Protein AF-A0A7W0SFH5-F1 (afdb_monomer)

pLDDT: mean 94.67, std 6.5, range [60.22, 98.88]

Radius of gyration: 18.79 Å; Cα contacts (8 Å, |Δi|>4): 372; chains: 1; bounding box: 44×41×51 Å

Nearest PDB structures (foldseek):
  2nrk-assembly1_A-2  TM=8.843E-01  e=6.267E-13  Enterococcus faecalis V583
  6n39-assembly1_A  TM=6.346E-01  e=6.463E-10  Mycobacterium avium subsp. paratuberculosis K-10
  4e7x-assembly4_D  TM=4.908E-01  e=8.125E-03  Schizosaccharomyces pombe 972h-
  5g4a-assembly2_B  TM=6.647E-01  e=1.630E-01  Salmonella enterica
  5lpa-assembly1_A  TM=7.002E-01  e=3.301E-01  Salmonella enterica subsp. enterica serovar Typhimurium

Solvent-accessible surface area (backbone atoms only — not comparable to full-atom values): 13740 Å² total; per-residue (Å²): 113,59,72,68,61,40,53,53,33,46,74,73,75,42,58,72,91,68,63,87,50,47,66,61,53,42,52,52,41,30,75,73,51,43,80,66,48,37,53,59,55,49,46,34,40,43,24,66,62,69,75,45,60,72,91,75,51,53,72,65,58,53,49,52,58,43,50,61,47,38,55,69,77,44,70,72,52,47,74,52,80,82,74,77,70,46,49,51,72,58,59,72,40,73,52,60,89,58,42,63,56,57,42,50,53,51,50,52,55,50,47,65,63,34,48,85,50,47,72,45,74,43,76,24,58,50,51,58,27,88,79,38,57,22,52,84,35,44,33,37,40,36,22,20,79,54,49,86,55,48,92,73,42,48,69,52,47,33,71,75,61,29,40,74,36,35,41,38,90,61,37,38,36,25,31,44,52,92,95,47,77,68,50,44,38,42,35,38,22,30,61,90,32,67,70,49,50,52,46,52,49,53,38,53,46,40,64,74,30,67,66,60,34,48,54,54,42,53,52,50,53,52,34,35,68,76,31,29,55,30,47,59,47,41,56,40,68,45,42,57,60,54,49,61,74,69,47,86,133

Secondary structure (DSSP, 8-state):
--HHHHHHHHHTT--TT--S-HHHHHHHHHHHHGGGS-HHHHHHHHHHHHT--GGGS-HHHHHHHHHHHHHHHSTT-EE-S--GGGGS----BPPPTTHHHHHHHHHHHHHHHHGGGEEEEEEESGGGSTT--B-S-EEEEEEES-TT-GGGTHHHHHTTT--EEEEETTEEEE-PPTTS---EEEEEEETTSHHHHHHHHHHHHHHH-HHHHHHHHHHHHHHHHHTTT-HHHHHHTTHHHHHHHH---

Structure (mmCIF, N/CA/C/O backbone):
data_AF-A0A7W0SFH5-F1
#
_entry.id   AF-A0A7W0SFH5-F1
#
loop_
_atom_site.group_PDB
_atom_site.id
_atom_site.type_symbol
_atom_site.label_atom_id
_atom_site.label_alt_id
_atom_site.label_comp_id
_atom_site.label_asym_id
_atom_site.label_entity_id
_atom_site.label_seq_id
_atom_site.pdbx_PDB_ins_code
_atom_site.Cartn_x
_atom_site.Cartn_y
_atom_site.Cartn_z
_atom_site.occupancy
_atom_site.B_iso_or_equiv
_atom_site.auth_seq_id
_atom_site.auth_comp_id
_atom_site.auth_asym_id
_atom_site.auth_atom_id
_atom_site.pdbx_PDB_model_num
ATOM 1 N N . MET A 1 1 ? 15.078 -8.402 -16.412 1.00 93.12 1 MET A N 1
ATOM 2 C CA . MET A 1 1 ? 13.728 -8.344 -16.996 1.00 93.12 1 MET A CA 1
ATOM 3 C C . MET A 1 1 ? 13.164 -9.751 -17.057 1.00 93.12 1 MET A C 1
ATOM 5 O O . MET A 1 1 ? 13.763 -10.598 -17.715 1.00 93.12 1 MET A O 1
ATOM 9 N N . ASP A 1 2 ? 12.099 -10.008 -16.310 1.00 93.88 2 ASP A N 1
ATOM 10 C CA . ASP A 1 2 ? 11.393 -11.285 -16.274 1.00 93.88 2 ASP A CA 1
ATOM 11 C C . ASP A 1 2 ? 10.516 -11.499 -17.522 1.00 93.88 2 ASP A C 1
ATOM 13 O O . ASP A 1 2 ? 10.392 -10.624 -18.382 1.00 93.88 2 ASP A O 1
ATOM 17 N N . ALA A 1 3 ? 9.965 -12.707 -17.657 1.00 96.44 3 ALA A N 1
ATOM 18 C CA . ALA A 1 3 ? 9.156 -13.080 -18.814 1.00 96.44 3 ALA A CA 1
ATOM 19 C C . ALA A 1 3 ? 7.832 -12.299 -18.887 1.00 96.44 3 ALA A C 1
ATOM 21 O O . ALA A 1 3 ? 7.442 -11.882 -19.973 1.00 96.44 3 ALA A O 1
ATOM 22 N N . ASP A 1 4 ? 7.189 -12.048 -17.744 1.00 95.50 4 ASP A N 1
ATOM 23 C CA . ASP A 1 4 ? 5.908 -11.337 -17.680 1.00 95.50 4 ASP A CA 1
ATOM 24 C C . ASP A 1 4 ? 6.039 -9.894 -18.190 1.00 95.50 4 ASP A C 1
ATOM 26 O O . ASP A 1 4 ? 5.276 -9.452 -19.050 1.00 95.50 4 ASP A O 1
ATOM 30 N N . LEU A 1 5 ? 7.058 -9.168 -17.730 1.00 97.25 5 LEU A N 1
ATOM 31 C CA . LEU A 1 5 ? 7.327 -7.811 -18.188 1.00 97.25 5 LEU A CA 1
ATOM 32 C C . LEU A 1 5 ? 7.677 -7.779 -19.680 1.00 97.25 5 LEU A C 1
ATOM 34 O O . LEU A 1 5 ? 7.232 -6.878 -20.392 1.00 97.25 5 LEU A O 1
ATOM 38 N N . ARG A 1 6 ? 8.435 -8.762 -20.184 1.00 98.19 6 ARG A N 1
ATOM 39 C CA . ARG A 1 6 ? 8.737 -8.860 -21.623 1.00 98.19 6 ARG A CA 1
ATOM 40 C C . ARG A 1 6 ? 7.466 -9.045 -22.454 1.00 98.19 6 ARG A C 1
ATOM 42 O O . ARG A 1 6 ? 7.300 -8.341 -23.449 1.00 98.19 6 ARG A O 1
ATOM 49 N N . ASP A 1 7 ? 6.553 -9.911 -22.028 1.00 98.00 7 ASP A N 1
ATOM 50 C CA . ASP A 1 7 ? 5.278 -10.136 -22.719 1.00 98.00 7 ASP A CA 1
ATOM 51 C C . ASP A 1 7 ? 4.379 -8.887 -22.676 1.00 98.00 7 ASP A C 1
ATOM 53 O O . ASP A 1 7 ? 3.775 -8.496 -23.686 1.00 98.00 7 ASP A O 1
ATOM 57 N N . ARG A 1 8 ? 4.343 -8.189 -21.533 1.00 97.75 8 ARG A N 1
ATOM 58 C CA . ARG A 1 8 ? 3.631 -6.910 -21.398 1.00 97.75 8 ARG A CA 1
ATOM 59 C C . ARG A 1 8 ? 4.221 -5.812 -22.283 1.00 97.75 8 ARG A C 1
ATOM 61 O O . ARG A 1 8 ? 3.458 -5.044 -22.866 1.00 97.75 8 ARG A O 1
ATOM 68 N N . LEU A 1 9 ? 5.544 -5.755 -22.449 1.00 98.38 9 LEU A N 1
ATOM 69 C CA . LEU A 1 9 ? 6.204 -4.818 -23.368 1.00 98.38 9 LEU A CA 1
ATOM 70 C C . LEU A 1 9 ? 5.828 -5.084 -24.830 1.00 98.38 9 LEU A C 1
ATOM 72 O O . LEU A 1 9 ? 5.460 -4.150 -25.543 1.00 98.38 9 LEU A O 1
ATOM 76 N N . VAL A 1 10 ? 5.832 -6.350 -25.256 1.00 98.19 10 VAL A N 1
ATOM 77 C CA . VAL A 1 10 ? 5.383 -6.735 -26.606 1.00 98.19 10 VAL A CA 1
ATOM 78 C C . VAL A 1 10 ? 3.924 -6.340 -26.827 1.00 98.19 10 VAL A C 1
ATOM 80 O O . VAL A 1 10 ? 3.581 -5.802 -27.880 1.00 98.19 10 VAL A O 1
ATOM 83 N N . THR A 1 11 ? 3.069 -6.542 -25.821 1.00 98.06 11 THR A N 1
ATOM 84 C CA . THR A 1 11 ? 1.642 -6.186 -25.881 1.00 98.06 11 THR A CA 1
ATOM 85 C C . THR A 1 11 ? 1.423 -4.692 -26.131 1.00 98.06 11 THR A C 1
ATOM 87 O O . THR A 1 11 ? 0.506 -4.324 -26.863 1.00 98.06 11 THR A O 1
ATOM 90 N N . VAL A 1 12 ? 2.283 -3.824 -25.588 1.00 97.88 12 VAL A N 1
ATOM 91 C CA . VAL A 1 12 ? 2.226 -2.369 -25.828 1.00 97.88 12 VAL A CA 1
ATOM 92 C C . VAL A 1 12 ? 3.023 -1.924 -27.060 1.00 97.88 12 VAL A C 1
ATOM 94 O O . VAL A 1 12 ? 3.212 -0.729 -27.278 1.00 97.88 12 VAL A O 1
ATOM 97 N N . GLY A 1 13 ? 3.473 -2.867 -27.893 1.00 97.62 13 GLY A N 1
ATOM 98 C CA . GLY A 1 13 ? 4.162 -2.592 -29.155 1.00 97.62 13 GLY A CA 1
ATOM 99 C C . GLY A 1 13 ? 5.639 -2.224 -29.009 1.00 97.62 13 GLY A C 1
ATOM 100 O O . GLY A 1 13 ? 6.200 -1.611 -29.917 1.00 97.62 13 GLY A O 1
ATOM 101 N N . LEU A 1 14 ? 6.271 -2.573 -27.886 1.00 97.69 14 LEU A N 1
ATOM 102 C CA . LEU A 1 14 ? 7.694 -2.345 -27.645 1.00 97.69 14 LEU A CA 1
ATOM 103 C C . LEU A 1 14 ? 8.499 -3.630 -27.855 1.00 97.69 14 LEU A C 1
ATOM 105 O O . LEU A 1 14 ? 8.059 -4.720 -27.499 1.00 97.69 14 LEU A O 1
ATOM 109 N N . ASP A 1 15 ? 9.702 -3.490 -28.413 1.00 97.06 15 ASP A N 1
ATOM 110 C CA . ASP A 1 15 ? 10.690 -4.569 -28.485 1.00 97.06 15 ASP A CA 1
ATOM 111 C C . ASP A 1 15 ? 11.455 -4.631 -27.147 1.00 9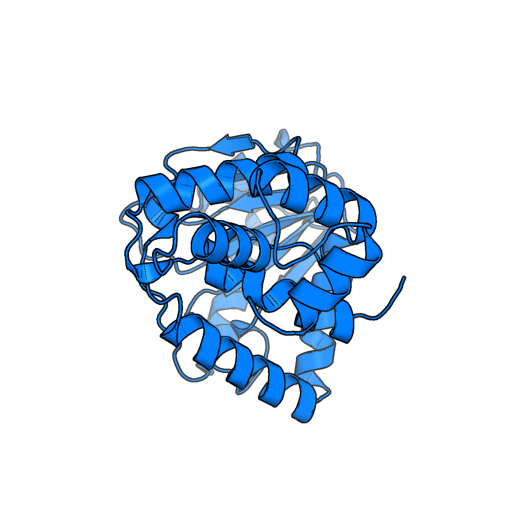7.06 15 ASP A C 1
ATOM 113 O O . ASP A 1 15 ? 12.202 -3.690 -26.844 1.00 97.06 15 ASP A O 1
ATOM 117 N N . PRO A 1 16 ? 11.300 -5.702 -26.341 1.00 96.25 16 PRO A N 1
ATOM 118 C CA . PRO A 1 16 ? 11.936 -5.797 -25.029 1.00 96.25 16 PRO A CA 1
ATOM 119 C C . PRO A 1 16 ? 13.467 -5.783 -25.071 1.00 96.25 16 PRO A C 1
ATOM 121 O O . PRO A 1 16 ? 14.087 -5.523 -24.044 1.00 96.25 16 PRO A O 1
ATOM 124 N N . ASP A 1 17 ? 14.078 -6.060 -26.227 1.00 95.19 17 ASP A N 1
ATOM 125 C CA . ASP A 1 17 ? 15.535 -6.061 -26.402 1.00 95.19 17 ASP A CA 1
ATOM 126 C C . ASP A 1 17 ? 16.070 -4.717 -26.927 1.00 95.19 17 ASP A C 1
ATOM 128 O O . ASP A 1 17 ? 17.278 -4.555 -27.124 1.00 95.19 17 ASP A O 1
ATOM 132 N N . ARG A 1 18 ? 15.186 -3.740 -27.182 1.00 93.75 18 ARG A N 1
ATOM 133 C CA . ARG A 1 18 ? 15.531 -2.427 -27.759 1.00 93.75 18 ARG A CA 1
ATOM 134 C C . ARG A 1 18 ? 14.847 -1.262 -27.040 1.00 93.75 18 ARG A C 1
ATOM 136 O O . ARG A 1 18 ? 14.384 -0.314 -27.675 1.00 93.75 18 ARG A O 1
ATOM 143 N N . ILE A 1 19 ? 14.817 -1.300 -25.709 1.00 96.00 19 ILE A N 1
ATOM 144 C CA . ILE A 1 19 ? 14.282 -0.204 -24.889 1.00 96.00 19 ILE A CA 1
ATOM 145 C C . ILE A 1 19 ? 15.325 0.914 -24.736 1.00 96.00 19 ILE A C 1
ATOM 147 O O . ILE A 1 19 ? 16.269 0.814 -23.950 1.00 96.00 19 ILE A O 1
ATOM 151 N N . SER A 1 20 ? 15.147 2.007 -25.483 1.00 92.06 20 SER A N 1
ATOM 152 C CA . SER A 1 20 ? 16.030 3.182 -25.419 1.00 92.06 20 SER A CA 1
ATOM 153 C C . SER A 1 20 ? 15.626 4.220 -24.367 1.00 92.06 20 SER A C 1
ATOM 155 O O . SER A 1 20 ? 16.482 4.975 -23.924 1.00 92.06 20 SER A O 1
ATOM 157 N N . ASP A 1 21 ? 14.345 4.276 -23.986 1.00 97.31 21 ASP A N 1
ATOM 158 C CA . ASP A 1 21 ? 13.805 5.187 -22.963 1.00 97.31 21 ASP A CA 1
ATOM 159 C C . ASP A 1 21 ? 12.956 4.383 -21.954 1.00 97.31 21 ASP A C 1
ATOM 161 O O . ASP A 1 21 ? 11.780 4.095 -22.216 1.00 97.31 21 ASP A O 1
ATOM 165 N N . PRO A 1 22 ? 13.545 3.989 -20.808 1.00 97.38 22 PRO A N 1
ATOM 166 C CA . PRO A 1 22 ? 12.856 3.245 -19.751 1.00 97.38 22 PRO A CA 1
ATOM 167 C C . PRO A 1 22 ? 11.616 3.952 -19.200 1.00 97.38 22 PRO A C 1
ATOM 169 O O . PRO A 1 22 ? 10.607 3.304 -18.917 1.00 97.38 22 PRO A O 1
ATOM 172 N N . ALA A 1 23 ? 11.659 5.279 -19.072 1.00 97.44 23 ALA A N 1
ATOM 173 C CA . ALA A 1 23 ? 10.557 6.051 -18.514 1.00 97.44 23 ALA A CA 1
ATOM 174 C C . ALA A 1 23 ? 9.378 6.122 -19.497 1.00 97.44 23 ALA A C 1
ATOM 176 O O . ALA A 1 23 ? 8.219 6.007 -19.092 1.00 97.44 23 ALA A O 1
ATOM 177 N N . ALA A 1 24 ? 9.646 6.267 -20.800 1.00 97.88 24 ALA A N 1
ATOM 178 C CA . ALA A 1 24 ? 8.608 6.186 -21.829 1.00 97.88 24 ALA A CA 1
ATOM 179 C C . ALA A 1 24 ? 7.979 4.792 -21.903 1.00 97.88 24 ALA A C 1
ATOM 181 O O . ALA A 1 24 ? 6.751 4.689 -21.949 1.00 97.88 24 ALA A O 1
ATOM 182 N N . ALA A 1 25 ? 8.795 3.736 -21.846 1.00 98.19 25 ALA A N 1
ATOM 183 C CA . ALA A 1 25 ? 8.299 2.364 -21.806 1.00 98.19 25 ALA A CA 1
ATOM 184 C C . ALA A 1 25 ? 7.382 2.136 -20.594 1.00 98.19 25 ALA A C 1
ATOM 186 O O . ALA A 1 25 ? 6.274 1.617 -20.742 1.00 98.19 25 ALA A O 1
ATOM 187 N N . TYR A 1 26 ? 7.786 2.613 -19.412 1.00 98.38 26 TYR A N 1
ATOM 188 C CA . TYR A 1 26 ? 6.958 2.536 -18.212 1.00 98.38 26 TYR A CA 1
ATOM 189 C C . TYR A 1 26 ? 5.628 3.294 -18.357 1.00 98.38 26 TYR A C 1
ATOM 191 O O . TYR A 1 26 ? 4.581 2.756 -18.006 1.00 98.38 26 TYR A O 1
ATOM 199 N N . ARG A 1 27 ? 5.621 4.505 -18.936 1.00 98.25 27 ARG A N 1
ATOM 200 C CA . ARG A 1 27 ? 4.373 5.251 -19.201 1.00 98.25 27 ARG A CA 1
ATOM 201 C C . ARG A 1 27 ? 3.412 4.476 -20.108 1.00 98.25 27 ARG A C 1
ATOM 203 O O . ARG A 1 27 ? 2.209 4.479 -19.853 1.00 98.25 27 ARG A O 1
ATOM 210 N N . MET A 1 28 ? 3.923 3.795 -21.135 1.00 98.19 28 MET A N 1
ATOM 211 C CA . MET A 1 28 ? 3.103 2.957 -22.024 1.00 98.19 28 MET A CA 1
ATOM 212 C C . MET A 1 28 ? 2.526 1.738 -21.298 1.00 98.19 28 MET A C 1
ATOM 214 O O . MET A 1 28 ? 1.344 1.426 -21.466 1.00 98.19 28 MET A O 1
ATOM 218 N N . LEU A 1 29 ? 3.330 1.087 -20.449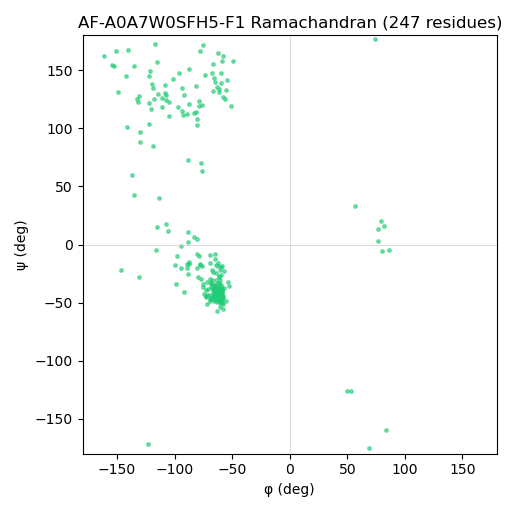 1.00 98.19 29 LEU A N 1
ATOM 219 C CA . LEU A 1 29 ? 2.864 0.002 -19.584 1.00 98.19 29 LEU A CA 1
ATOM 220 C C . LEU A 1 29 ? 1.772 0.492 -18.633 1.00 98.19 29 LEU A C 1
ATOM 222 O O . LEU A 1 29 ? 0.708 -0.116 -18.566 1.00 98.19 29 LEU A O 1
ATOM 226 N N . PHE A 1 30 ? 1.989 1.613 -17.946 1.00 97.81 30 PHE A N 1
ATOM 227 C CA . PHE A 1 30 ? 1.008 2.171 -17.021 1.00 97.81 30 PHE A CA 1
ATOM 228 C C . PHE A 1 30 ? -0.292 2.566 -17.727 1.00 97.81 30 PHE A C 1
ATOM 230 O O . PHE A 1 30 ? -1.372 2.238 -17.247 1.00 97.81 30 PHE A O 1
ATOM 237 N N . SER A 1 31 ? -0.213 3.174 -18.913 1.00 97.50 31 SER A N 1
ATOM 238 C CA . SER A 1 31 ? -1.403 3.502 -19.706 1.00 97.50 31 SER A CA 1
ATOM 239 C C . SER A 1 31 ? -2.215 2.269 -20.120 1.00 97.50 31 SER A C 1
ATOM 241 O O . SER A 1 31 ? -3.413 2.402 -20.356 1.00 97.50 31 SER A O 1
ATOM 243 N N . SER A 1 32 ? -1.581 1.100 -20.247 1.00 97.62 32 SER A N 1
ATOM 244 C CA . SER A 1 32 ? -2.226 -0.122 -20.750 1.00 97.62 32 SER A CA 1
ATOM 245 C C . SER A 1 32 ? -2.677 -1.061 -19.631 1.00 97.62 32 SER A C 1
ATOM 247 O O . SER A 1 32 ? -3.704 -1.723 -19.752 1.00 97.62 32 SER A O 1
ATOM 249 N N . PHE A 1 33 ? -1.922 -1.116 -18.533 1.00 95.94 33 PHE A N 1
ATOM 250 C CA . PHE A 1 33 ? -2.117 -2.068 -17.436 1.00 95.94 33 PHE A CA 1
ATOM 251 C C . PHE A 1 33 ? -2.488 -1.401 -16.103 1.00 95.94 33 PHE A C 1
ATOM 253 O O . PHE A 1 33 ? -2.765 -2.094 -15.121 1.00 95.94 33 PHE A O 1
ATOM 260 N N . GLY A 1 34 ? -2.498 -0.066 -16.044 1.00 95.12 34 GLY A N 1
ATOM 261 C CA . GLY A 1 34 ? -2.854 0.709 -14.860 1.00 95.12 34 GLY A CA 1
ATOM 262 C C . GLY A 1 34 ? -2.043 0.293 -13.637 1.00 95.12 34 GLY A C 1
ATOM 263 O O . GLY A 1 34 ? -0.817 0.207 -13.676 1.00 95.12 34 GLY A O 1
ATOM 264 N N . GLN A 1 35 ? -2.748 -0.033 -12.553 1.00 93.25 35 GLN A N 1
ATOM 265 C CA . GLN A 1 35 ? -2.146 -0.390 -11.267 1.00 93.25 35 GLN A CA 1
ATOM 266 C C . GLN A 1 35 ? -1.259 -1.650 -11.316 1.00 93.25 35 GLN A C 1
ATOM 268 O O . GLN A 1 35 ? -0.456 -1.847 -10.405 1.00 93.25 35 GLN A O 1
ATOM 273 N N . ARG A 1 36 ? -1.348 -2.477 -12.368 1.00 94.56 36 ARG A N 1
ATOM 274 C CA . ARG A 1 36 ? -0.453 -3.630 -12.563 1.00 94.56 36 ARG A CA 1
ATOM 275 C C . ARG A 1 36 ? 0.931 -3.252 -13.088 1.00 94.56 36 ARG A C 1
ATOM 277 O O . ARG A 1 36 ? 1.836 -4.068 -12.975 1.00 94.56 36 ARG A O 1
ATOM 284 N N . ALA A 1 37 ? 1.111 -2.050 -13.635 1.00 96.62 37 ALA A N 1
ATOM 285 C CA . ALA A 1 37 ? 2.444 -1.510 -13.870 1.00 96.62 37 ALA A CA 1
ATOM 286 C C . ALA A 1 37 ? 2.964 -0.910 -12.556 1.00 96.62 37 ALA A C 1
ATOM 288 O O . ALA A 1 37 ? 2.387 0.047 -12.029 1.00 96.62 37 ALA A O 1
ATOM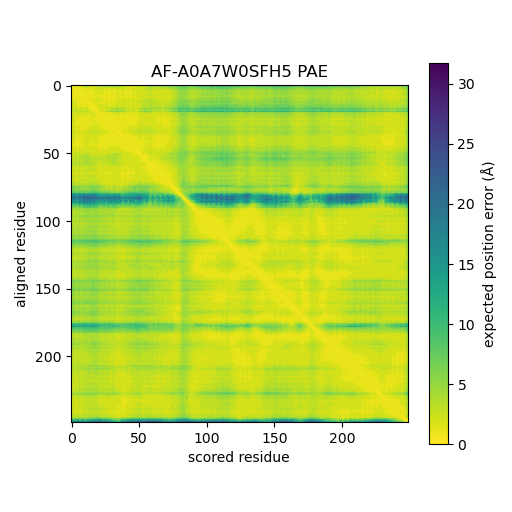 289 N N . THR A 1 38 ? 4.011 -1.513 -11.998 1.00 96.56 38 THR A N 1
ATOM 290 C CA . THR A 1 38 ? 4.508 -1.199 -10.647 1.00 96.56 38 THR A CA 1
ATOM 291 C C . THR A 1 38 ? 5.930 -0.651 -10.671 1.00 96.56 38 THR A C 1
ATOM 293 O O . THR A 1 38 ? 6.624 -0.699 -11.690 1.00 96.56 38 THR A O 1
ATOM 296 N N . LEU A 1 39 ? 6.414 -0.191 -9.514 1.00 97.12 39 LEU A N 1
ATOM 297 C CA . LEU A 1 39 ? 7.819 0.195 -9.348 1.00 97.12 39 LEU A CA 1
ATOM 298 C C . LEU A 1 39 ? 8.808 -0.911 -9.753 1.00 97.12 39 LEU A C 1
ATOM 300 O O . LEU A 1 39 ? 9.881 -0.609 -10.268 1.00 97.12 39 LEU A O 1
ATOM 304 N N . LEU A 1 40 ? 8.447 -2.185 -9.575 1.00 96.94 40 LEU A N 1
ATOM 305 C CA . LEU A 1 40 ? 9.311 -3.304 -9.956 1.00 96.94 40 LEU A CA 1
ATOM 306 C C . LEU A 1 40 ? 9.522 -3.352 -11.472 1.00 96.94 40 LEU A C 1
ATOM 308 O O . LEU A 1 40 ? 10.628 -3.641 -11.922 1.00 96.94 40 LEU A O 1
ATOM 312 N N . ASP A 1 41 ? 8.510 -2.996 -12.263 1.00 97.56 41 ASP A N 1
ATOM 313 C CA . ASP A 1 41 ? 8.656 -2.906 -13.717 1.00 97.56 41 ASP A CA 1
ATOM 314 C C . ASP A 1 41 ? 9.603 -1.773 -14.096 1.00 97.56 41 ASP A C 1
ATOM 316 O O . ASP A 1 41 ? 10.505 -1.945 -14.918 1.00 97.56 41 ASP A O 1
ATOM 320 N N . ARG A 1 42 ? 9.441 -0.618 -13.439 1.00 97.81 42 ARG A N 1
ATOM 321 C CA . ARG A 1 42 ? 10.318 0.537 -13.640 1.00 97.81 42 ARG A CA 1
ATOM 322 C C . ARG A 1 42 ? 11.771 0.209 -13.301 1.00 97.81 42 ARG A C 1
ATOM 324 O O . ARG A 1 42 ? 12.660 0.632 -14.042 1.00 97.81 42 ARG A O 1
ATOM 331 N N . TYR A 1 43 ? 12.006 -0.550 -12.231 1.00 97.56 43 TYR A N 1
ATOM 332 C CA . TYR A 1 43 ? 13.330 -1.032 -11.838 1.00 97.56 43 TYR A CA 1
ATOM 333 C C . TYR A 1 43 ? 13.927 -1.967 -12.886 1.00 97.56 43 TYR A C 1
ATOM 335 O O . TYR A 1 43 ? 15.044 -1.737 -13.333 1.00 97.56 43 TYR A O 1
ATOM 343 N N . GLN A 1 44 ? 13.177 -2.965 -13.351 1.00 97.31 44 GLN A N 1
ATOM 344 C CA . GLN A 1 44 ? 13.674 -3.907 -14.355 1.00 97.31 44 GLN A CA 1
ATOM 345 C C . GLN A 1 44 ? 13.991 -3.244 -15.704 1.00 97.31 44 GLN A C 1
ATOM 347 O O . GLN A 1 44 ? 14.934 -3.657 -16.385 1.00 97.31 44 GLN A O 1
ATOM 352 N N . LEU A 1 45 ? 13.222 -2.22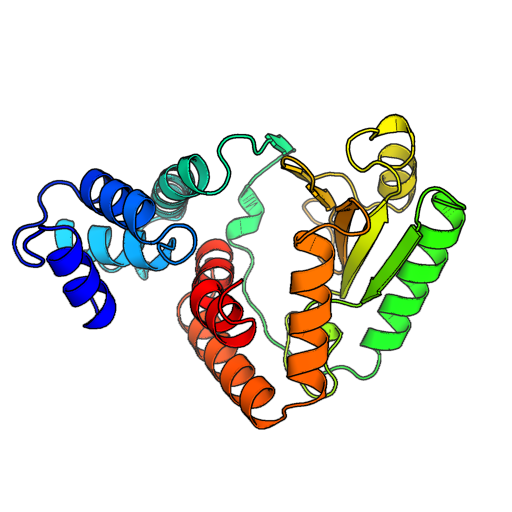0 -16.095 1.00 97.88 45 LEU A N 1
ATOM 353 C CA . LEU A 1 45 ? 13.518 -1.393 -17.267 1.00 97.88 45 LEU A CA 1
ATOM 354 C C . LEU A 1 45 ? 14.818 -0.599 -17.079 1.00 97.88 45 LEU A C 1
ATOM 356 O O . LEU A 1 45 ? 15.634 -0.538 -17.998 1.00 97.88 45 LEU A O 1
ATOM 360 N N . GLU A 1 46 ? 15.035 -0.036 -15.886 1.00 97.25 46 GLU A N 1
ATOM 361 C CA . GLU A 1 46 ? 16.259 0.700 -15.552 1.00 97.25 46 GLU A CA 1
ATOM 362 C C . GLU A 1 46 ? 17.493 -0.209 -15.558 1.00 97.25 46 GLU A C 1
ATOM 364 O O . GLU A 1 46 ? 18.500 0.114 -16.189 1.00 97.25 46 GLU A O 1
ATOM 369 N N . GLU A 1 47 ? 17.402 -1.375 -14.912 1.00 95.94 47 GLU A N 1
ATOM 370 C CA . GLU A 1 47 ? 18.475 -2.371 -14.872 1.00 95.94 47 GLU A CA 1
ATOM 371 C C . GLU A 1 47 ? 18.863 -2.823 -16.280 1.00 95.94 47 GLU A C 1
ATOM 373 O O . GLU A 1 47 ? 20.047 -2.900 -16.609 1.00 95.94 47 GLU A O 1
ATOM 378 N N . HIS A 1 48 ? 17.869 -3.095 -17.131 1.00 95.56 48 HIS A N 1
ATOM 379 C CA . HIS A 1 48 ? 18.105 -3.499 -18.513 1.00 95.56 48 HIS A CA 1
ATOM 380 C C . HIS A 1 48 ? 18.766 -2.385 -19.334 1.00 95.56 48 HIS A C 1
ATOM 382 O O . HIS A 1 48 ? 19.654 -2.656 -20.138 1.00 95.56 48 HIS A O 1
ATOM 388 N N . HIS A 1 49 ? 18.381 -1.130 -19.124 1.00 96.12 49 HIS A N 1
ATOM 389 C CA . HIS A 1 49 ? 18.953 -0.011 -19.864 1.00 96.12 49 HIS A CA 1
ATOM 390 C C . HIS A 1 49 ? 20.385 0.319 -19.425 1.00 96.12 49 HIS A C 1
ATOM 392 O O . HIS A 1 49 ? 21.268 0.499 -20.263 1.00 96.12 49 HIS A O 1
ATOM 398 N N . ARG A 1 50 ? 20.637 0.367 -18.112 1.00 95.06 50 ARG A N 1
ATOM 399 C CA . ARG A 1 50 ? 21.939 0.760 -17.550 1.00 95.06 50 ARG A CA 1
ATOM 400 C C . ARG A 1 50 ? 22.922 -0.394 -17.403 1.00 95.06 50 ARG A C 1
ATOM 402 O O . ARG A 1 50 ? 24.109 -0.135 -17.231 1.00 95.06 50 ARG A O 1
ATOM 409 N N . GLN A 1 51 ? 22.448 -1.640 -17.446 1.00 95.31 51 GLN A N 1
ATOM 410 C CA . GLN A 1 51 ? 23.226 -2.836 -17.096 1.00 95.31 51 GLN A CA 1
ATOM 411 C C . GLN A 1 51 ? 23.790 -2.766 -15.663 1.00 95.31 51 GLN A C 1
ATOM 413 O O . GLN A 1 51 ? 24.877 -3.268 -15.374 1.00 95.31 51 GLN A O 1
ATOM 418 N N . ILE A 1 52 ? 23.045 -2.121 -14.759 1.00 94.56 52 ILE A N 1
ATOM 419 C CA . ILE A 1 52 ? 23.378 -1.968 -13.340 1.00 94.56 52 ILE A CA 1
ATOM 420 C C . ILE A 1 52 ? 22.228 -2.573 -12.531 1.00 94.56 52 ILE A C 1
ATOM 422 O O . ILE A 1 52 ? 21.101 -2.110 -12.692 1.00 94.56 52 ILE A O 1
ATOM 426 N N . PRO A 1 53 ? 22.484 -3.575 -11.673 1.00 93.19 53 PRO A N 1
ATOM 427 C CA . PRO A 1 53 ? 21.464 -4.122 -10.782 1.00 93.19 53 PRO A CA 1
ATOM 428 C C . PRO A 1 53 ? 20.897 -3.064 -9.827 1.00 93.19 53 PRO A C 1
ATOM 430 O O . PRO A 1 53 ? 21.620 -2.172 -9.376 1.00 93.19 53 PRO A O 1
ATOM 433 N N . ILE A 1 54 ? 19.620 -3.182 -9.470 1.00 91.75 54 ILE A N 1
ATOM 434 C CA . ILE A 1 54 ? 18.905 -2.172 -8.685 1.00 91.75 54 ILE A CA 1
ATOM 435 C C . ILE A 1 54 ? 19.484 -2.003 -7.277 1.00 91.75 54 ILE A C 1
ATOM 437 O O . ILE A 1 54 ? 19.498 -0.898 -6.739 1.00 91.75 54 ILE A O 1
ATOM 441 N N . ASP A 1 55 ? 20.036 -3.074 -6.701 1.00 89.50 55 ASP A N 1
ATOM 442 C CA . ASP A 1 55 ? 20.707 -3.063 -5.396 1.00 89.50 55 ASP A CA 1
ATOM 443 C C . ASP A 1 55 ? 22.048 -2.301 -5.414 1.00 89.50 55 ASP A C 1
ATOM 445 O O . ASP A 1 55 ? 22.648 -2.076 -4.361 1.00 89.50 55 ASP A O 1
ATOM 449 N N . LYS A 1 56 ? 22.536 -1.913 -6.601 1.00 92.88 56 LYS A N 1
ATOM 450 C CA . LYS A 1 56 ? 23.719 -1.061 -6.787 1.00 92.88 56 LYS A CA 1
ATOM 451 C C . LYS A 1 56 ? 23.381 0.405 -7.020 1.00 92.88 56 LYS A C 1
ATOM 453 O O . LYS A 1 56 ? 24.302 1.220 -6.984 1.00 92.88 56 LYS A O 1
ATOM 458 N N . LEU A 1 57 ? 22.111 0.749 -7.236 1.00 91.88 57 LEU A N 1
ATOM 459 C CA . LEU A 1 57 ? 21.696 2.146 -7.291 1.00 91.88 57 LEU A CA 1
ATOM 460 C C . LEU A 1 57 ? 21.678 2.762 -5.890 1.00 91.88 57 LEU A C 1
ATOM 462 O O . LEU A 1 57 ? 21.351 2.120 -4.886 1.00 91.88 57 LEU A O 1
ATOM 466 N N . THR A 1 58 ? 22.016 4.045 -5.833 1.00 91.31 58 THR A N 1
ATOM 467 C CA . THR A 1 58 ? 21.888 4.856 -4.622 1.00 91.31 58 THR A CA 1
ATOM 468 C C . THR A 1 58 ? 20.425 4.966 -4.179 1.00 91.31 58 THR A C 1
ATOM 470 O O . THR A 1 58 ? 19.484 4.640 -4.910 1.00 91.31 58 THR A O 1
ATOM 473 N N . ARG A 1 59 ? 20.206 5.410 -2.938 1.00 87.69 59 ARG A N 1
ATOM 474 C CA . ARG A 1 59 ? 18.845 5.634 -2.424 1.00 87.69 59 ARG A CA 1
ATOM 475 C C . ARG A 1 59 ? 18.164 6.768 -3.176 1.00 87.69 59 ARG A C 1
ATOM 477 O O . ARG A 1 59 ? 16.978 6.682 -3.462 1.00 87.69 59 ARG A O 1
ATOM 484 N N . GLU A 1 60 ? 18.931 7.795 -3.509 1.00 89.25 60 GLU A N 1
ATOM 485 C CA . GLU A 1 60 ? 18.502 8.967 -4.259 1.00 89.25 60 GLU A CA 1
ATOM 486 C C . GLU A 1 60 ? 18.030 8.572 -5.663 1.00 89.25 60 GLU A C 1
ATOM 488 O O . GLU A 1 60 ? 16.907 8.904 -6.029 1.00 89.25 60 GLU A O 1
ATOM 493 N N . GLU A 1 61 ? 18.803 7.760 -6.390 1.00 93.44 61 GLU A N 1
ATOM 494 C CA . GLU A 1 61 ? 18.382 7.231 -7.696 1.00 93.44 61 GLU A CA 1
ATOM 495 C C . GLU A 1 61 ? 17.097 6.395 -7.583 1.00 93.44 61 GLU A C 1
ATOM 497 O O . GLU A 1 61 ? 16.169 6.570 -8.368 1.00 93.44 61 GLU A O 1
ATOM 502 N N . ARG A 1 62 ? 16.983 5.514 -6.577 1.00 93.56 62 ARG A N 1
ATOM 503 C CA . ARG A 1 62 ? 15.751 4.732 -6.363 1.00 93.56 62 ARG A CA 1
ATOM 504 C C . ARG A 1 62 ? 14.542 5.615 -6.025 1.00 93.56 62 ARG A C 1
ATOM 506 O O . ARG A 1 62 ? 13.438 5.332 -6.490 1.00 93.56 62 ARG A O 1
ATOM 513 N N . ILE A 1 63 ? 14.736 6.703 -5.270 1.00 90.69 63 ILE A N 1
ATOM 514 C CA . ILE A 1 63 ? 13.689 7.709 -5.027 1.00 90.69 63 ILE A CA 1
ATOM 515 C C . ILE A 1 63 ? 13.254 8.352 -6.343 1.00 90.69 63 ILE A C 1
ATOM 517 O O . ILE A 1 63 ? 12.054 8.483 -6.560 1.00 90.69 63 ILE A O 1
ATOM 521 N N . GLU A 1 64 ? 14.186 8.750 -7.208 1.00 93.19 64 GLU A N 1
ATOM 522 C CA . GLU A 1 64 ? 13.866 9.377 -8.497 1.00 93.19 64 GLU A CA 1
ATOM 523 C C . GLU A 1 64 ? 13.007 8.456 -9.372 1.00 93.19 64 GLU A C 1
ATOM 525 O O . GLU A 1 64 ? 11.950 8.870 -9.850 1.00 93.19 64 GLU A O 1
ATOM 530 N N . LEU A 1 65 ? 13.381 7.176 -9.476 1.00 95.81 65 LEU A N 1
ATOM 531 C CA . LEU A 1 65 ? 12.587 6.164 -10.182 1.00 95.81 65 LEU A CA 1
ATOM 532 C C . LEU A 1 65 ? 11.180 6.018 -9.590 1.00 95.81 65 LEU A C 1
ATOM 534 O O . LEU A 1 65 ? 10.193 5.912 -10.320 1.00 95.81 65 LEU A O 1
ATOM 538 N N . TRP A 1 66 ? 11.067 6.026 -8.261 1.00 93.62 66 TRP A N 1
ATOM 539 C CA . TRP A 1 66 ? 9.766 5.979 -7.609 1.00 93.62 66 TRP A CA 1
ATOM 540 C C . TRP A 1 66 ? 8.944 7.249 -7.824 1.00 93.62 66 TRP A C 1
ATOM 542 O O . TRP A 1 66 ? 7.733 7.143 -7.988 1.00 93.62 66 TRP A O 1
ATOM 552 N N . LEU A 1 67 ? 9.551 8.436 -7.861 1.00 92.25 67 LEU A N 1
ATOM 553 C CA . LEU A 1 67 ? 8.829 9.684 -8.124 1.00 92.25 67 LEU A CA 1
ATOM 554 C C . LEU A 1 67 ? 8.180 9.676 -9.513 1.00 92.25 67 LEU A C 1
ATOM 556 O O . LEU A 1 67 ? 7.045 10.132 -9.647 1.00 92.25 67 LEU A O 1
ATOM 560 N N . GLU A 1 68 ? 8.843 9.101 -10.520 1.00 93.94 68 GLU A N 1
ATOM 561 C CA . GLU A 1 68 ? 8.254 8.897 -11.852 1.00 93.94 68 GLU A CA 1
ATOM 562 C C . GLU A 1 68 ? 7.021 7.984 -11.800 1.00 93.94 68 GLU A C 1
ATOM 564 O O . GLU A 1 68 ? 5.992 8.271 -12.413 1.00 93.94 68 GLU A O 1
ATOM 569 N N . VAL A 1 69 ? 7.115 6.889 -11.043 1.00 95.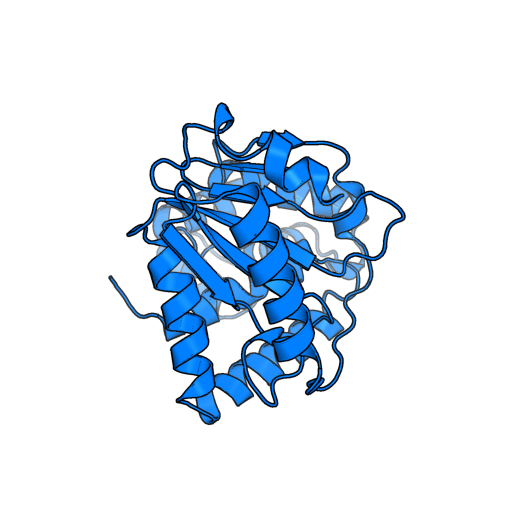38 69 VAL A N 1
ATOM 570 C CA . VAL A 1 69 ? 6.020 5.932 -10.840 1.00 95.38 69 VAL A CA 1
ATOM 571 C C . VAL A 1 69 ? 4.861 6.576 -10.079 1.00 95.38 69 VAL A C 1
ATOM 573 O O . VAL A 1 69 ? 3.702 6.451 -10.478 1.00 95.38 69 VAL A O 1
ATOM 576 N N . ALA A 1 70 ? 5.174 7.293 -9.002 1.00 92.56 70 ALA A N 1
ATOM 577 C CA . ALA A 1 70 ? 4.212 7.944 -8.130 1.00 92.56 70 ALA A CA 1
ATOM 578 C C . ALA A 1 70 ? 3.444 9.053 -8.853 1.00 92.56 70 ALA A C 1
ATOM 580 O O . ALA A 1 70 ? 2.242 9.164 -8.653 1.00 92.56 70 ALA A O 1
ATOM 581 N N . ALA A 1 71 ? 4.094 9.810 -9.743 1.00 93.12 71 ALA A N 1
ATOM 582 C CA . ALA A 1 71 ? 3.434 10.849 -10.534 1.00 93.12 71 ALA A CA 1
ATOM 583 C C . ALA A 1 71 ? 2.301 10.308 -11.427 1.00 93.12 71 ALA A C 1
ATOM 585 O O . ALA A 1 71 ? 1.374 11.044 -11.752 1.00 93.12 71 ALA A O 1
ATOM 586 N N . LEU A 1 72 ? 2.365 9.032 -11.825 1.00 94.69 72 LEU A N 1
ATOM 587 C CA . LEU A 1 72 ? 1.306 8.380 -12.601 1.00 94.69 72 LEU A CA 1
ATOM 588 C C . LEU A 1 72 ? 0.282 7.668 -11.712 1.00 94.69 72 LEU A C 1
ATOM 590 O O . LEU A 1 72 ? -0.913 7.711 -11.996 1.00 94.69 72 LEU A O 1
ATOM 594 N N . ARG A 1 73 ? 0.745 6.993 -10.654 1.00 91.25 73 ARG A N 1
ATOM 595 C CA . ARG A 1 73 ? -0.113 6.201 -9.756 1.00 91.25 73 ARG A CA 1
ATOM 596 C C . ARG A 1 73 ? -0.942 7.065 -8.813 1.00 91.25 73 ARG A C 1
ATOM 598 O O . ARG A 1 73 ? -2.069 6.693 -8.502 1.00 91.25 73 ARG A O 1
ATOM 605 N N . TYR A 1 74 ? -0.376 8.188 -8.386 1.00 89.94 74 TYR A N 1
ATOM 606 C CA . TYR A 1 74 ? -0.909 9.065 -7.350 1.00 89.94 74 TYR A CA 1
ATOM 607 C C . TYR A 1 74 ? -0.761 10.543 -7.773 1.00 89.94 74 TYR A C 1
ATOM 609 O O . TYR A 1 74 ? -0.064 11.311 -7.106 1.00 89.94 74 TYR A O 1
ATOM 617 N N . PRO A 1 75 ? -1.362 10.956 -8.909 1.00 89.12 75 PRO A N 1
ATOM 618 C CA . PRO A 1 75 ? -1.111 12.267 -9.520 1.00 89.12 75 PRO A CA 1
ATOM 619 C C . PRO A 1 75 ? -1.500 13.450 -8.621 1.00 89.12 75 PRO A C 1
ATOM 621 O O . PRO A 1 75 ? -0.875 14.504 -8.698 1.00 89.12 75 PRO A O 1
ATOM 624 N N . ASP A 1 76 ? -2.477 13.247 -7.737 1.00 91.94 76 ASP A N 1
ATOM 625 C CA . ASP A 1 76 ? -3.005 14.263 -6.822 1.00 91.94 76 ASP A CA 1
ATOM 626 C C . ASP A 1 76 ? -2.574 14.022 -5.363 1.00 91.94 76 ASP A C 1
ATOM 628 O O . ASP A 1 76 ? -3.192 14.537 -4.431 1.00 91.94 76 ASP A O 1
ATOM 632 N N . ALA A 1 77 ? -1.532 13.210 -5.146 1.00 92.00 77 ALA A N 1
ATOM 633 C CA . ALA A 1 77 ? -1.040 12.922 -3.807 1.00 92.00 77 ALA A CA 1
ATOM 634 C C . ALA A 1 77 ? -0.181 14.054 -3.243 1.00 92.00 77 ALA A C 1
ATOM 636 O O . ALA A 1 77 ? 0.883 14.389 -3.771 1.00 92.00 77 ALA A O 1
ATOM 637 N N . GLU A 1 78 ? -0.578 14.568 -2.087 1.00 93.12 78 GLU A N 1
ATOM 638 C CA . GLU A 1 78 ? 0.252 15.427 -1.257 1.00 93.12 78 GLU A CA 1
ATOM 639 C C . GLU A 1 78 ? 1.007 14.566 -0.239 1.00 93.12 78 GLU A C 1
ATOM 641 O O . GLU A 1 78 ? 0.400 13.781 0.486 1.00 93.12 78 GLU A O 1
ATOM 646 N N . VAL A 1 79 ? 2.330 14.727 -0.136 1.00 87.94 79 VAL A N 1
ATOM 647 C CA . VAL A 1 79 ? 3.124 14.119 0.943 1.00 87.94 79 VAL A CA 1
ATOM 648 C C . VAL A 1 79 ? 3.568 15.190 1.925 1.00 87.94 79 VAL A C 1
ATOM 650 O O . VAL A 1 79 ? 4.178 16.186 1.544 1.00 87.94 79 VAL A O 1
ATOM 653 N N . ILE A 1 80 ? 3.309 14.935 3.202 1.00 87.81 80 ILE A N 1
ATOM 654 C CA . ILE A 1 80 ? 3.568 15.848 4.308 1.00 87.81 80 ILE A CA 1
ATOM 655 C C . ILE A 1 80 ? 4.802 15.368 5.076 1.00 87.81 80 ILE A C 1
ATOM 657 O O . ILE A 1 80 ? 4.856 14.247 5.591 1.00 87.81 80 ILE A O 1
ATOM 661 N N . GLY A 1 81 ? 5.798 16.246 5.181 1.00 78.81 81 GLY A N 1
ATOM 662 C CA . GLY A 1 81 ? 7.056 15.973 5.873 1.00 78.81 81 GLY A CA 1
ATOM 663 C C . GLY A 1 81 ? 8.094 15.231 5.021 1.00 78.81 81 GLY A C 1
ATOM 664 O O . GLY A 1 81 ? 8.083 15.266 3.793 1.00 78.81 81 GLY A O 1
ATOM 665 N N . SER A 1 82 ? 9.060 14.597 5.691 1.00 67.00 82 SER A N 1
ATOM 666 C CA . SER A 1 82 ? 10.215 13.959 5.045 1.00 67.00 82 SER A CA 1
ATOM 667 C C . SER A 1 82 ? 9.893 12.565 4.493 1.00 67.00 82 SER A C 1
ATOM 669 O O . SER A 1 82 ? 9.334 11.723 5.194 1.00 67.00 82 SER A O 1
ATOM 671 N N . ARG A 1 83 ? 10.360 12.274 3.270 1.00 64.88 83 ARG A N 1
ATOM 672 C CA . ARG A 1 83 ? 10.303 10.941 2.629 1.00 64.88 83 ARG A CA 1
ATOM 673 C C . ARG A 1 83 ? 11.441 9.992 3.045 1.00 64.88 83 ARG A C 1
ATOM 675 O O . ARG A 1 83 ? 11.555 8.895 2.508 1.00 64.88 83 ARG A O 1
ATOM 682 N N . THR A 1 84 ? 12.271 10.381 4.017 1.00 60.22 84 THR A N 1
ATOM 683 C CA . THR A 1 84 ? 13.472 9.628 4.449 1.00 60.22 84 THR A CA 1
ATOM 684 C C . THR A 1 84 ? 13.204 8.212 4.956 1.00 60.22 84 THR A C 1
ATOM 686 O O . THR A 1 84 ? 14.115 7.389 4.980 1.00 60.22 84 THR A O 1
ATOM 689 N N . ASP A 1 85 ? 11.965 7.911 5.337 1.00 63.25 85 ASP A N 1
ATOM 690 C CA . ASP A 1 85 ? 11.609 6.662 6.016 1.00 63.25 85 ASP A CA 1
ATOM 691 C C . ASP A 1 85 ? 11.267 5.537 5.017 1.00 63.25 85 ASP A C 1
ATOM 693 O O . ASP A 1 85 ? 10.936 4.415 5.406 1.00 63.25 85 ASP A O 1
ATOM 697 N N . ALA A 1 86 ? 11.370 5.819 3.711 1.00 63.00 86 ALA A N 1
ATOM 698 C CA . ALA A 1 86 ? 11.276 4.828 2.640 1.00 63.00 86 ALA A CA 1
ATOM 699 C C . ALA A 1 86 ? 12.344 3.717 2.750 1.00 63.00 86 ALA A C 1
ATOM 701 O O . ALA A 1 86 ? 12.145 2.635 2.201 1.00 63.00 86 ALA A O 1
ATOM 702 N N . PHE A 1 87 ? 13.424 3.959 3.507 1.00 65.25 87 PHE A N 1
ATOM 703 C CA . PHE A 1 87 ? 14.585 3.067 3.617 1.00 65.25 87 PHE A CA 1
ATOM 704 C C . PHE A 1 87 ? 14.801 2.459 5.010 1.00 65.25 87 PHE A C 1
ATOM 706 O O . PHE A 1 87 ? 15.885 1.956 5.315 1.00 65.25 87 PHE A O 1
ATOM 713 N N . GLU A 1 88 ? 13.796 2.515 5.888 1.00 76.19 88 GLU A N 1
ATOM 714 C CA . GLU A 1 88 ? 13.821 1.727 7.123 1.00 76.19 88 GLU A CA 1
ATOM 715 C C . GLU A 1 88 ? 13.820 0.226 6.783 1.00 76.19 88 GLU A C 1
ATOM 717 O O . GLU A 1 88 ? 13.006 -0.190 5.950 1.00 76.19 88 GLU A O 1
ATOM 722 N N . PRO A 1 89 ? 14.648 -0.609 7.439 1.00 80.75 89 PRO A N 1
ATOM 723 C CA . PRO A 1 89 ? 14.691 -2.039 7.164 1.00 80.75 89 PRO A CA 1
ATOM 724 C C . PRO A 1 89 ? 13.318 -2.699 7.273 1.00 80.75 89 PRO A C 1
ATOM 726 O O . PRO A 1 89 ? 12.507 -2.363 8.142 1.00 80.75 89 PRO A O 1
ATOM 729 N N . ILE A 1 90 ? 13.049 -3.640 6.378 1.00 87.81 90 ILE A N 1
ATOM 730 C CA . ILE A 1 90 ? 11.844 -4.460 6.400 1.00 87.81 90 ILE A CA 1
ATOM 731 C C . ILE A 1 90 ? 12.134 -5.692 7.235 1.00 87.81 90 ILE A C 1
ATOM 733 O O . ILE A 1 90 ? 12.929 -6.548 6.852 1.00 87.81 90 ILE A O 1
ATOM 737 N N . GLU A 1 91 ? 11.468 -5.774 8.379 1.00 90.06 91 GLU A N 1
ATOM 738 C CA . GLU A 1 91 ? 11.566 -6.912 9.281 1.00 90.06 91 GLU A CA 1
ATOM 739 C C . GLU A 1 91 ? 10.177 -7.510 9.447 1.00 90.06 91 GLU A C 1
ATOM 741 O O . GLU A 1 91 ? 9.236 -6.844 9.886 1.00 90.06 91 GLU A O 1
ATOM 746 N N . LEU A 1 92 ? 10.051 -8.759 9.002 1.00 94.50 92 LEU A N 1
ATOM 747 C CA . LEU A 1 92 ? 8.864 -9.565 9.219 1.00 94.50 92 LEU A CA 1
ATOM 748 C C . LEU A 1 92 ? 9.078 -10.385 10.484 1.00 94.50 92 LEU A C 1
ATOM 750 O O . LEU A 1 92 ? 10.135 -10.991 10.658 1.00 94.50 92 LEU A O 1
ATOM 754 N N . VAL A 1 93 ? 8.062 -10.409 11.332 1.00 96.38 93 VAL A N 1
ATOM 755 C CA . VAL A 1 93 ? 7.998 -11.261 12.515 1.00 96.38 93 VAL A CA 1
ATOM 756 C C . VAL A 1 93 ? 6.857 -12.255 12.356 1.00 96.38 93 VAL A C 1
ATOM 758 O O . VAL A 1 93 ? 5.919 -12.020 11.581 1.00 96.38 93 VAL A O 1
ATOM 761 N N . ASP A 1 94 ? 6.947 -13.365 13.083 1.00 97.75 94 ASP A N 1
ATOM 762 C CA . ASP A 1 94 ? 5.837 -14.303 13.207 1.00 97.75 94 ASP A CA 1
ATOM 763 C C . ASP A 1 94 ? 4.610 -13.607 13.801 1.00 97.75 94 ASP A C 1
ATOM 765 O O . ASP A 1 94 ? 4.711 -12.559 14.443 1.00 97.75 94 ASP A O 1
ATOM 769 N N . TYR A 1 95 ? 3.437 -14.186 13.551 1.00 98.06 95 TYR A N 1
ATOM 770 C CA . TYR A 1 95 ? 2.187 -13.621 14.036 1.00 98.06 95 TYR A CA 1
ATOM 771 C C . TYR A 1 95 ? 2.190 -13.473 15.560 1.00 98.06 95 TYR A C 1
ATOM 773 O O . TYR A 1 95 ? 2.399 -14.448 16.285 1.00 98.06 95 TYR A O 1
ATOM 781 N N . ASP A 1 96 ? 1.889 -12.266 16.031 1.00 98.31 96 ASP A N 1
ATOM 782 C CA . ASP A 1 96 ? 1.733 -11.975 17.450 1.00 98.31 96 ASP A CA 1
ATOM 783 C C . ASP A 1 96 ? 0.239 -12.020 17.835 1.00 98.31 96 ASP A C 1
ATOM 785 O O . ASP A 1 96 ? -0.553 -11.215 17.325 1.00 98.31 96 ASP A O 1
ATOM 789 N N . PRO A 1 97 ? -0.185 -12.918 18.749 1.00 98.19 97 PRO A N 1
ATOM 790 C CA . PRO A 1 97 ? -1.567 -12.969 19.230 1.00 98.19 97 PRO A CA 1
ATOM 791 C C . PRO A 1 97 ? -1.997 -11.719 20.018 1.00 98.19 97 PRO A C 1
ATOM 793 O O . PRO A 1 97 ? -3.180 -11.581 20.322 1.00 98.19 97 PRO A O 1
ATOM 796 N N . GLY A 1 98 ? -1.073 -10.809 20.341 1.00 98.50 98 GLY A N 1
ATOM 797 C CA . GLY A 1 98 ? -1.350 -9.492 20.906 1.00 98.50 98 GLY A CA 1
ATOM 798 C C . GLY A 1 98 ? -1.824 -8.449 19.886 1.00 98.50 98 GLY A C 1
ATOM 799 O O . GLY A 1 98 ? -2.435 -7.458 20.285 1.00 98.50 98 GLY A O 1
ATOM 800 N N . TRP A 1 99 ? -1.624 -8.651 18.575 1.00 98.69 99 TRP A N 1
ATOM 801 C CA . TRP A 1 99 ? -2.035 -7.668 17.558 1.00 98.69 99 TRP A CA 1
ATOM 802 C C . TRP A 1 99 ? -3.535 -7.336 17.548 1.00 98.69 99 TRP A C 1
ATOM 804 O O . TRP A 1 99 ? -3.855 -6.156 17.403 1.00 98.69 99 TRP A O 1
ATOM 814 N N . PRO A 1 100 ? -4.471 -8.291 17.733 1.00 98.75 100 PRO A N 1
ATOM 815 C CA . PRO A 1 100 ? -5.889 -7.961 17.862 1.00 98.75 100 PRO A CA 1
ATOM 816 C C . PRO A 1 100 ? -6.191 -7.043 19.054 1.00 98.75 100 PRO A C 1
ATOM 818 O O . PRO A 1 100 ? -7.026 -6.152 18.933 1.00 98.75 100 PRO A O 1
ATOM 821 N N . ALA A 1 101 ? -5.502 -7.228 20.186 1.00 98.69 101 ALA A N 1
ATOM 822 C CA . ALA A 1 101 ? -5.669 -6.369 21.358 1.00 98.69 101 ALA A CA 1
ATOM 823 C C . ALA A 1 101 ? -5.096 -4.965 21.108 1.00 98.69 101 ALA A C 1
ATOM 825 O O . ALA A 1 101 ? -5.769 -3.978 21.383 1.00 98.69 101 ALA A O 1
ATOM 826 N N . ALA A 1 102 ? -3.914 -4.873 20.491 1.00 98.56 102 ALA A N 1
ATOM 827 C CA . ALA A 1 102 ? -3.326 -3.592 20.095 1.00 98.56 102 ALA A CA 1
ATOM 828 C C . ALA A 1 102 ? -4.216 -2.826 19.097 1.00 98.56 102 ALA A C 1
ATOM 830 O O . ALA A 1 102 ? -4.361 -1.610 19.191 1.00 98.56 102 ALA A O 1
ATOM 831 N N . PHE A 1 103 ? -4.852 -3.525 18.150 1.00 98.81 103 PHE A N 1
ATOM 832 C CA . PHE A 1 103 ? -5.862 -2.919 17.282 1.00 98.81 103 PHE A CA 1
ATOM 833 C C . PHE A 1 103 ? -7.071 -2.408 18.070 1.00 98.81 103 PHE A C 1
ATOM 835 O O . PHE A 1 103 ? -7.551 -1.310 17.803 1.00 98.81 103 PHE A O 1
ATOM 842 N N . GLU A 1 104 ? -7.569 -3.188 19.026 1.00 98.75 104 GLU A N 1
ATOM 843 C CA . GLU A 1 104 ? -8.735 -2.817 19.824 1.00 98.75 104 GLU A CA 1
ATOM 844 C C . GLU A 1 104 ? -8.483 -1.554 20.665 1.00 98.75 104 GLU A C 1
ATOM 846 O O . GLU A 1 104 ? -9.366 -0.702 20.758 1.00 98.75 104 GLU A O 1
ATOM 851 N N . GLU A 1 105 ? -7.267 -1.373 21.188 1.00 98.62 105 GLU A N 1
ATOM 852 C CA . GLU A 1 105 ? -6.841 -0.129 21.846 1.00 98.62 105 GLU A CA 1
ATOM 853 C C . GLU A 1 105 ? -6.930 1.076 20.894 1.00 98.62 105 GLU A C 1
ATOM 855 O O . GLU A 1 105 ? -7.545 2.092 21.231 1.00 98.62 105 GLU A O 1
ATOM 860 N N . TRP A 1 106 ? -6.401 0.950 19.670 1.00 98.62 106 TRP A N 1
ATOM 861 C CA . TRP A 1 106 ? -6.523 1.994 18.646 1.00 98.62 106 TRP A CA 1
ATOM 862 C C . TRP A 1 106 ? -7.973 2.253 18.244 1.00 98.62 106 TRP A C 1
ATOM 864 O O . TRP A 1 106 ? -8.375 3.406 18.108 1.00 98.62 106 TRP A O 1
ATOM 874 N N . ARG A 1 107 ? -8.780 1.199 18.082 1.00 98.75 107 ARG A N 1
ATOM 875 C CA . ARG A 1 107 ? -10.202 1.307 17.738 1.00 98.75 107 ARG A CA 1
ATOM 876 C C . ARG A 1 107 ? -10.970 2.095 18.796 1.00 98.75 107 ARG A C 1
ATOM 878 O O . ARG A 1 107 ? -11.813 2.914 18.439 1.00 98.75 107 ARG A O 1
ATOM 885 N N . GLN A 1 108 ? -10.687 1.860 20.077 1.00 98.62 108 GLN A N 1
ATOM 886 C CA . GLN A 1 108 ? -11.312 2.585 21.184 1.00 98.62 108 GLN A CA 1
ATOM 887 C C . GLN A 1 108 ? -10.868 4.048 21.230 1.00 98.62 108 GLN A C 1
ATOM 889 O O . GLN A 1 108 ? -11.722 4.924 21.338 1.00 98.62 108 GLN A O 1
ATOM 894 N N . ALA A 1 109 ? -9.566 4.319 21.097 1.00 98.62 109 ALA A N 1
ATOM 895 C CA . ALA A 1 109 ? -9.041 5.684 21.078 1.00 98.62 109 ALA A CA 1
ATOM 896 C C . ALA A 1 109 ? -9.616 6.501 19.908 1.00 98.62 109 ALA A C 1
ATOM 898 O O . ALA A 1 109 ? -10.124 7.601 20.114 1.00 98.62 109 ALA A O 1
ATOM 899 N N . LEU A 1 110 ? -9.616 5.931 18.699 1.00 98.62 110 LEU A N 1
ATOM 900 C CA . LEU A 1 110 ? -10.184 6.559 17.505 1.00 98.62 110 LEU A CA 1
ATOM 901 C C . LEU A 1 110 ? -11.697 6.748 17.627 1.00 98.62 110 LEU A C 1
ATOM 903 O O . LEU A 1 110 ? -12.201 7.822 17.331 1.00 98.62 110 LEU A O 1
ATOM 907 N N . GLY A 1 111 ? -12.426 5.738 18.108 1.00 98.31 111 GLY A N 1
ATOM 908 C CA . GLY A 1 111 ? -13.866 5.862 18.335 1.00 98.31 111 GLY A CA 1
ATOM 909 C C . GLY A 1 111 ? -14.218 6.938 19.367 1.00 98.31 111 GLY A C 1
ATOM 910 O O . GLY A 1 111 ? -15.246 7.594 19.233 1.00 98.31 111 GLY A O 1
ATOM 911 N N . PHE A 1 112 ? -13.365 7.149 20.374 1.00 98.12 112 PHE A N 1
ATOM 912 C CA . PHE A 1 112 ? -13.561 8.191 21.380 1.00 98.12 112 PHE A CA 1
ATOM 913 C C . PHE A 1 112 ? -13.386 9.602 20.807 1.00 98.12 112 PHE A C 1
ATOM 915 O O . PHE A 1 112 ? -14.233 10.452 21.065 1.00 98.12 112 PHE A O 1
ATOM 922 N N . VAL A 1 113 ? -12.318 9.850 20.038 1.00 98.06 113 VAL A N 1
ATOM 923 C CA . VAL A 1 113 ? -12.032 11.194 19.498 1.00 98.06 113 VAL A CA 1
ATOM 924 C C . VAL A 1 113 ? -12.870 11.534 18.261 1.00 98.06 113 VAL A C 1
ATOM 926 O O . VAL A 1 113 ? -13.177 12.697 18.044 1.00 98.06 113 VAL A O 1
ATOM 929 N N . LEU A 1 114 ? -13.287 10.534 17.474 1.00 97.62 114 LEU A N 1
ATOM 930 C CA . LEU A 1 114 ? -14.047 10.750 16.233 1.00 97.62 114 LEU A CA 1
ATOM 931 C C . LEU A 1 114 ? -15.568 10.662 16.401 1.00 97.62 114 LEU A C 1
ATOM 933 O O . LEU A 1 114 ? -16.303 11.140 15.540 1.00 97.62 114 LEU A O 1
ATOM 937 N N . GLY A 1 115 ? -16.065 10.018 17.462 1.00 94.88 115 GLY A N 1
ATOM 938 C CA . GLY A 1 115 ? -17.501 9.872 17.705 1.00 94.88 115 GLY A CA 1
ATOM 939 C C . GLY A 1 115 ? -18.275 9.350 16.484 1.00 94.88 115 GLY A C 1
ATOM 940 O O . GLY A 1 115 ? -17.940 8.307 15.922 1.00 94.88 115 GLY A O 1
ATOM 941 N N . ASP A 1 116 ? -19.313 10.088 16.078 1.00 92.25 116 ASP A N 1
ATOM 942 C CA . ASP A 1 116 ? -20.220 9.712 14.983 1.00 92.25 116 ASP A CA 1
ATOM 943 C C . ASP A 1 116 ? -19.656 9.977 13.570 1.00 92.25 116 ASP A C 1
ATOM 945 O O . ASP A 1 116 ? -20.257 9.531 12.579 1.00 92.25 116 ASP A O 1
ATOM 949 N N . ASP A 1 117 ? -18.521 10.680 13.452 1.00 92.69 117 ASP A N 1
ATOM 950 C CA . ASP A 1 117 ? -17.876 10.959 12.161 1.00 92.69 117 ASP A CA 1
ATOM 951 C C . ASP A 1 117 ? -17.225 9.699 11.570 1.00 92.69 117 ASP A C 1
ATOM 953 O O . ASP A 1 117 ? -17.241 9.490 10.347 1.00 92.69 117 ASP A O 1
ATOM 957 N N . ALA A 1 118 ? -16.736 8.805 12.438 1.00 97.00 118 ALA A N 1
ATOM 958 C CA . ALA A 1 118 ? -16.277 7.472 12.070 1.00 97.00 118 ALA A CA 1
ATOM 959 C C . ALA A 1 118 ? -17.470 6.509 11.917 1.00 97.00 118 ALA A C 1
ATOM 961 O O . ALA A 1 118 ? -18.081 6.067 12.887 1.00 97.00 118 ALA A O 1
ATOM 962 N N . ARG A 1 119 ? -17.789 6.125 10.677 1.00 97.81 119 ARG A N 1
ATOM 963 C CA . ARG A 1 119 ? -18.882 5.184 10.362 1.00 97.81 119 ARG A CA 1
ATOM 964 C C . ARG A 1 119 ? -18.527 3.739 10.688 1.00 97.81 119 ARG A C 1
ATOM 966 O O . ARG A 1 119 ? -19.381 2.976 11.135 1.00 97.81 119 ARG A O 1
ATOM 973 N N . SER A 1 120 ? -17.275 3.365 10.464 1.00 98.31 120 SER A N 1
ATOM 974 C CA . SER A 1 120 ? -16.726 2.061 10.826 1.00 98.31 120 SER A CA 1
ATOM 975 C C . SER A 1 120 ? -15.217 2.161 11.026 1.00 98.31 120 SER A C 1
ATOM 977 O O . SER A 1 120 ? -14.553 3.045 10.484 1.00 98.31 120 SER A O 1
ATOM 979 N N . ILE A 1 121 ? -14.673 1.254 11.841 1.00 98.75 121 ILE A N 1
ATOM 980 C CA . ILE A 1 121 ? -13.234 1.130 12.076 1.00 98.75 121 ILE A CA 1
ATOM 981 C C . ILE A 1 121 ? -12.860 -0.343 11.937 1.00 98.75 121 ILE A C 1
ATOM 983 O O . ILE A 1 121 ? -13.402 -1.202 12.637 1.00 98.75 121 ILE A O 1
ATOM 987 N N . HIS A 1 122 ? -11.931 -0.643 11.036 1.00 98.81 122 HIS A N 1
ATOM 988 C CA . HIS A 1 122 ? -11.530 -1.997 10.683 1.00 98.81 122 HIS A CA 1
ATOM 989 C C . HIS A 1 122 ? -10.049 -2.235 10.960 1.00 98.81 122 HIS A C 1
ATOM 991 O O . HIS A 1 122 ? -9.195 -1.419 10.617 1.00 98.81 122 HIS A O 1
ATOM 997 N N . HIS A 1 123 ? -9.740 -3.414 11.504 1.00 98.81 123 HIS A N 1
ATOM 998 C CA . HIS A 1 123 ? -8.383 -3.952 11.458 1.00 98.81 123 HIS A CA 1
ATOM 999 C C . HIS A 1 123 ? -8.164 -4.479 10.050 1.00 98.81 123 HIS A C 1
ATOM 1001 O O . HIS A 1 123 ? -8.919 -5.354 9.611 1.00 98.81 123 HIS A O 1
ATOM 1007 N N . ILE A 1 124 ? -7.179 -3.935 9.348 1.00 98.69 124 ILE A N 1
ATOM 1008 C CA . ILE A 1 124 ? -6.798 -4.355 7.999 1.00 98.69 124 ILE A CA 1
ATOM 1009 C C . ILE A 1 124 ? -5.317 -4.754 7.981 1.00 98.69 124 ILE A C 1
ATOM 1011 O O . ILE A 1 124 ? -4.681 -4.903 9.026 1.00 98.69 124 ILE A O 1
ATOM 1015 N N . GLY A 1 125 ? -4.768 -5.000 6.792 1.00 97.62 125 GLY A N 1
ATOM 1016 C CA . GLY A 1 125 ? -3.365 -5.370 6.640 1.00 97.62 125 GLY A CA 1
ATOM 1017 C C . GLY A 1 125 ? -3.039 -6.756 7.199 1.00 97.62 125 GLY A C 1
ATOM 1018 O O . GLY A 1 125 ? -3.907 -7.524 7.615 1.00 97.62 125 GLY A O 1
ATOM 1019 N N . SER A 1 126 ? -1.756 -7.119 7.179 1.00 97.81 126 SER A N 1
ATOM 1020 C CA . SER A 1 126 ? -1.340 -8.486 7.534 1.00 97.81 126 SER A CA 1
ATOM 1021 C C . SER A 1 126 ? -1.510 -8.809 9.019 1.00 97.81 126 SER A C 1
ATOM 1023 O O . SER A 1 126 ? -1.773 -9.962 9.341 1.00 97.81 126 SER A O 1
ATOM 1025 N N . THR A 1 127 ? -1.409 -7.819 9.913 1.00 98.56 127 THR A N 1
ATOM 1026 C CA . THR A 1 127 ? -1.562 -8.043 11.363 1.00 98.56 127 THR A CA 1
ATOM 1027 C C . THR A 1 127 ? -2.993 -8.404 11.761 1.00 98.56 127 THR A C 1
ATOM 1029 O O . THR A 1 127 ? -3.218 -8.954 12.837 1.00 98.56 127 THR A O 1
ATOM 1032 N N . SER A 1 128 ? -3.961 -8.164 10.872 1.00 98.56 128 SER A N 1
ATOM 1033 C CA . SER A 1 128 ? -5.348 -8.587 11.050 1.00 98.56 128 SER A CA 1
ATOM 1034 C C . SER A 1 128 ? -5.599 -10.056 10.690 1.00 98.56 128 SER A C 1
ATOM 1036 O O . SER A 1 128 ? -6.685 -10.560 10.969 1.00 98.56 128 SER A O 1
ATOM 1038 N N . VAL A 1 129 ? -4.638 -10.776 10.104 1.00 98.56 129 VAL A N 1
ATOM 1039 C CA . VAL A 1 129 ? -4.803 -12.173 9.669 1.00 98.56 129 VAL A CA 1
ATOM 1040 C C . VAL A 1 129 ? -4.086 -13.111 10.652 1.00 98.56 129 VAL A C 1
ATOM 1042 O O . VAL A 1 129 ? -2.855 -13.106 10.696 1.00 98.56 129 VAL A O 1
ATOM 1045 N N . PRO A 1 130 ? -4.814 -13.922 11.446 1.00 98.12 130 PRO A N 1
ATOM 1046 C CA . PRO A 1 130 ? -4.202 -14.859 12.386 1.00 98.12 130 PRO A CA 1
ATOM 1047 C C . PRO A 1 130 ? -3.203 -15.811 11.721 1.00 98.12 130 PRO A C 1
ATOM 1049 O O . PRO A 1 130 ? -3.492 -16.399 10.684 1.00 98.12 130 PRO A O 1
ATOM 1052 N N . GLY A 1 131 ? -2.025 -15.966 12.329 1.00 96.94 131 GLY A N 1
ATOM 1053 C CA . GLY A 1 131 ? -0.959 -16.847 11.835 1.00 96.94 131 GLY A CA 1
ATOM 1054 C C . GLY A 1 131 ? -0.111 -16.273 10.693 1.00 96.94 131 GLY A C 1
ATOM 1055 O O . GLY A 1 131 ? 0.892 -16.881 10.324 1.00 96.94 131 GLY A O 1
ATOM 1056 N N . LEU A 1 132 ? -0.450 -15.098 10.151 1.00 97.75 132 LEU A N 1
ATOM 1057 C CA . LEU A 1 132 ? 0.285 -14.498 9.041 1.00 97.75 132 LEU A CA 1
ATOM 1058 C C . LEU A 1 132 ? 1.458 -13.633 9.530 1.00 97.75 132 LEU A C 1
ATOM 1060 O O . LEU A 1 132 ? 1.256 -12.620 10.197 1.00 97.75 132 LEU A O 1
ATOM 1064 N N . ALA A 1 133 ? 2.682 -13.975 9.120 1.00 96.62 133 ALA A N 1
ATOM 1065 C CA . ALA A 1 133 ? 3.865 -13.157 9.394 1.00 96.62 133 ALA A CA 1
ATOM 1066 C C . ALA A 1 133 ? 3.735 -11.747 8.788 1.00 96.62 133 ALA A C 1
ATOM 1068 O O . ALA A 1 133 ? 3.276 -11.577 7.649 1.00 96.62 133 ALA A O 1
ATOM 1069 N N . ALA A 1 134 ? 4.154 -10.719 9.521 1.00 96.62 134 ALA A N 1
ATOM 1070 C CA . ALA A 1 134 ? 3.945 -9.326 9.138 1.00 96.62 134 ALA A CA 1
ATOM 1071 C C . ALA A 1 134 ? 5.043 -8.407 9.678 1.00 96.62 134 ALA A C 1
ATOM 1073 O O . ALA A 1 134 ? 5.802 -8.771 10.571 1.00 96.62 134 ALA A O 1
ATOM 1074 N N . LYS A 1 135 ? 5.094 -7.177 9.158 1.00 95.00 135 LYS A N 1
ATOM 1075 C CA . LYS A 1 135 ? 5.749 -6.087 9.890 1.00 95.00 135 LYS A CA 1
ATOM 1076 C C . LYS A 1 135 ? 4.928 -5.843 11.167 1.00 95.00 135 LYS A C 1
ATOM 1078 O O . LYS A 1 135 ? 3.700 -5.853 11.046 1.00 95.00 135 LYS A O 1
ATOM 1083 N N . PRO A 1 136 ? 5.546 -5.589 12.333 1.00 96.06 136 PRO A N 1
ATOM 1084 C CA . PRO A 1 136 ? 4.831 -5.369 13.592 1.00 96.06 136 PRO A CA 1
ATOM 1085 C C . PRO A 1 136 ? 4.201 -3.966 13.631 1.00 96.06 136 PRO A C 1
ATOM 1087 O O . PRO A 1 136 ? 4.594 -3.104 14.413 1.00 96.06 136 PRO A O 1
ATOM 1090 N N . VAL A 1 137 ? 3.259 -3.722 12.721 1.00 97.19 137 VAL A N 1
ATOM 1091 C CA . VAL A 1 137 ? 2.547 -2.459 12.544 1.00 97.19 137 VAL A CA 1
ATOM 1092 C C . VAL A 1 137 ? 1.061 -2.759 12.430 1.00 97.19 137 VAL A C 1
ATOM 1094 O O . VAL A 1 137 ? 0.647 -3.556 11.586 1.00 97.19 137 VAL A O 1
ATOM 1097 N N . ILE A 1 138 ? 0.254 -2.134 13.278 1.00 98.62 138 ILE A N 1
ATOM 1098 C CA . ILE A 1 138 ? -1.200 -2.246 13.197 1.00 98.62 138 ILE A CA 1
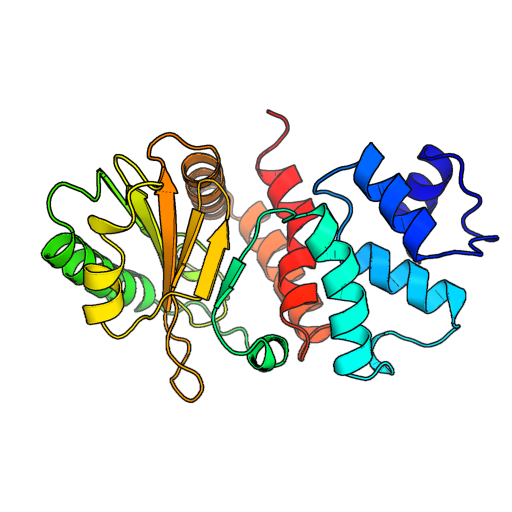ATOM 1099 C C . ILE A 1 138 ? -1.699 -1.334 12.076 1.00 98.62 138 ILE A C 1
ATOM 1101 O O . ILE A 1 138 ? -1.503 -0.124 12.142 1.00 98.62 138 ILE A O 1
ATOM 1105 N N . ASP A 1 139 ? -2.339 -1.905 11.057 1.00 98.75 139 ASP A N 1
ATOM 1106 C CA . ASP A 1 139 ? -3.005 -1.140 10.003 1.00 98.75 139 ASP A CA 1
ATOM 1107 C C . ASP A 1 139 ? -4.487 -0.960 10.378 1.00 98.75 139 ASP A C 1
ATOM 1109 O O . ASP A 1 139 ? -5.256 -1.925 10.466 1.00 98.75 139 ASP A O 1
ATOM 1113 N N . VAL A 1 140 ? -4.890 0.284 10.618 1.00 98.88 140 VAL A N 1
ATOM 1114 C CA . VAL A 1 140 ? -6.254 0.677 10.980 1.00 98.88 140 VAL A CA 1
ATOM 1115 C C . VAL A 1 140 ? -6.889 1.405 9.807 1.00 98.88 140 VAL A C 1
ATOM 1117 O O . VAL A 1 140 ? -6.315 2.350 9.273 1.00 98.88 140 VAL A O 1
ATOM 1120 N N . LEU A 1 141 ? -8.095 0.993 9.433 1.00 98.88 141 LEU A N 1
ATOM 1121 C CA . LEU A 1 141 ? -8.935 1.704 8.480 1.00 98.88 141 LEU A CA 1
ATOM 1122 C C . LEU A 1 141 ? -10.102 2.360 9.212 1.00 98.88 141 LEU A C 1
ATOM 1124 O O . LEU A 1 141 ? -10.869 1.665 9.871 1.00 98.88 141 LEU A O 1
ATOM 1128 N N . VAL A 1 142 ? -10.262 3.667 9.049 1.00 98.81 142 VAL A N 1
ATOM 1129 C CA . VAL A 1 142 ? -11.401 4.445 9.539 1.00 98.81 142 VAL A CA 1
ATOM 1130 C C . VAL A 1 142 ? -12.229 4.918 8.345 1.00 98.81 142 VAL A C 1
ATOM 1132 O O . VAL A 1 142 ? -11.748 5.653 7.482 1.00 98.81 142 VAL A O 1
ATOM 1135 N N . CYS A 1 143 ? -13.484 4.497 8.276 1.00 98.56 143 CYS A N 1
ATOM 1136 C CA . CYS A 1 143 ? -14.392 4.893 7.209 1.00 98.56 143 CYS A CA 1
ATOM 1137 C C . CYS A 1 143 ? -15.183 6.123 7.651 1.00 98.56 143 CYS A C 1
ATOM 1139 O O . CYS A 1 143 ? -16.027 6.043 8.542 1.00 98.56 143 CYS A O 1
ATOM 1141 N N . MET A 1 144 ? -14.912 7.261 7.024 1.00 98.25 144 MET A N 1
ATOM 1142 C CA . MET A 1 144 ? -15.511 8.550 7.351 1.00 98.25 144 MET A CA 1
ATOM 1143 C C . MET A 1 144 ? -16.827 8.756 6.602 1.00 98.25 144 MET A C 1
ATOM 1145 O O . MET A 1 144 ? -17.017 8.258 5.487 1.00 98.25 144 MET A O 1
ATOM 1149 N N . GLY A 1 145 ? -17.735 9.534 7.196 1.00 95.62 145 GLY A N 1
ATOM 1150 C CA . GLY A 1 145 ? -18.953 9.984 6.516 1.00 95.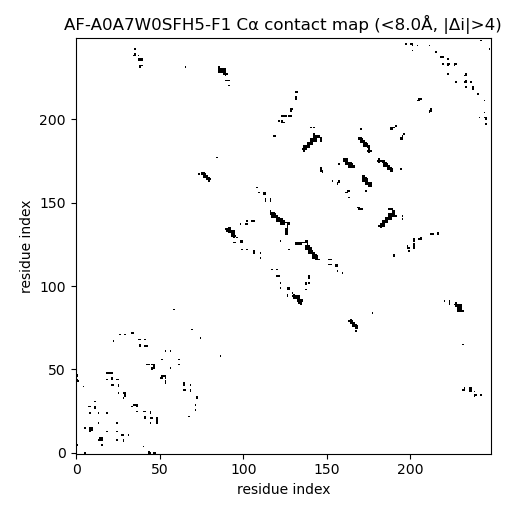62 145 GLY A CA 1
ATOM 1151 C C . GLY A 1 145 ? -18.672 10.911 5.328 1.00 95.62 145 GLY A C 1
ATOM 1152 O O . GLY A 1 145 ? -19.339 10.794 4.302 1.00 95.62 145 GLY A O 1
ATOM 1153 N N . ASN A 1 146 ? -17.682 11.793 5.459 1.00 95.69 146 ASN A N 1
ATOM 1154 C CA . ASN A 1 146 ? -17.109 12.580 4.373 1.00 95.69 146 ASN A CA 1
ATOM 1155 C C . ASN A 1 146 ? -15.597 12.678 4.584 1.00 95.69 146 ASN A C 1
ATOM 1157 O O . ASN A 1 146 ? -15.139 13.465 5.406 1.00 95.69 146 ASN A O 1
ATOM 1161 N N . VAL A 1 147 ? -14.821 11.877 3.858 1.00 97.38 147 VAL A N 1
ATOM 1162 C CA . VAL A 1 147 ? -13.357 11.888 4.006 1.00 97.38 147 VAL A CA 1
ATOM 1163 C C . VAL A 1 147 ? -12.729 13.198 3.517 1.00 97.38 147 VAL A C 1
ATOM 1165 O O . VAL A 1 147 ? -11.643 13.547 3.948 1.00 97.38 147 VAL A O 1
ATOM 1168 N N . GLU A 1 148 ? -13.402 13.961 2.653 1.00 96.81 148 GLU A N 1
ATOM 1169 C CA . GLU A 1 148 ? -12.871 15.242 2.172 1.00 96.81 148 GLU A CA 1
ATOM 1170 C C . GLU A 1 148 ? -12.996 16.375 3.203 1.00 96.81 148 GLU A C 1
ATOM 1172 O O . GLU A 1 148 ? -12.289 17.378 3.106 1.00 96.81 148 GLU A O 1
ATOM 1177 N N . ASP A 1 149 ? -13.861 16.219 4.209 1.00 96.56 149 ASP A N 1
ATOM 1178 C CA . ASP A 1 149 ? -14.014 17.187 5.297 1.00 96.56 149 ASP A CA 1
ATOM 1179 C C . ASP A 1 149 ? -13.045 16.888 6.448 1.00 96.56 149 ASP A C 1
ATOM 1181 O O . ASP A 1 149 ? -13.414 16.420 7.528 1.00 96.56 149 ASP A O 1
ATOM 1185 N N . GLU A 1 150 ? -11.770 17.174 6.192 1.00 97.62 150 GLU A N 1
ATOM 1186 C CA . GLU A 1 150 ? -10.663 16.975 7.134 1.00 97.62 150 GLU A CA 1
ATOM 1187 C C . GLU A 1 150 ? -10.841 17.705 8.471 1.00 97.62 150 GLU A C 1
ATOM 1189 O O . GLU A 1 150 ? -10.275 17.274 9.477 1.00 97.62 150 GLU A O 1
ATOM 1194 N N . SER A 1 151 ? -11.659 18.765 8.502 1.00 96.81 151 SER A N 1
ATOM 1195 C CA . SER A 1 151 ? -11.909 19.560 9.709 1.00 96.81 151 SER A CA 1
ATOM 1196 C C . SER A 1 151 ? -12.602 18.778 10.827 1.00 96.81 151 SER A C 1
ATOM 1198 O O . SER A 1 151 ? -12.557 19.193 11.981 1.00 96.81 151 SER A O 1
ATOM 1200 N N . THR A 1 152 ? -13.212 17.640 10.491 1.00 94.88 152 THR A N 1
ATOM 1201 C CA . THR A 1 152 ? -13.938 16.790 11.442 1.00 94.88 152 THR A CA 1
ATOM 1202 C C . THR A 1 152 ? -13.060 15.741 12.120 1.00 94.88 152 THR A C 1
ATOM 1204 O O . THR A 1 152 ? -13.463 15.184 13.133 1.00 94.88 152 THR A O 1
ATOM 1207 N N . TYR A 1 153 ? -11.867 15.438 11.588 1.00 97.88 153 TYR A N 1
ATOM 1208 C CA . TYR A 1 153 ? -11.112 14.272 12.064 1.00 97.88 153 TYR A CA 1
ATOM 1209 C C . TYR A 1 153 ? -9.590 14.394 12.054 1.00 97.88 153 TYR A C 1
ATOM 1211 O O . TYR A 1 153 ? -8.943 13.625 12.762 1.00 97.88 153 TYR A O 1
ATOM 1219 N N . VAL A 1 154 ? -8.983 15.285 11.260 1.00 98.25 154 VAL A N 1
ATOM 1220 C CA . VAL A 1 154 ? -7.512 15.330 11.160 1.00 98.25 154 VAL A CA 1
ATOM 1221 C C . VAL A 1 154 ? -6.901 15.700 12.506 1.00 98.25 154 VAL A C 1
ATOM 1223 O O . VAL A 1 154 ? -6.147 14.895 13.046 1.00 98.25 154 VAL A O 1
ATOM 1226 N N . ASP A 1 155 ? -7.280 16.845 13.077 1.00 98.12 155 ASP A N 1
ATOM 1227 C CA . ASP A 1 155 ? -6.736 17.321 14.357 1.00 98.12 155 ASP A CA 1
ATOM 1228 C C . ASP A 1 155 ? -7.001 16.319 15.498 1.00 98.12 155 ASP A C 1
ATOM 1230 O O . ASP A 1 155 ? -6.135 16.086 16.343 1.00 98.12 155 ASP A O 1
ATOM 1234 N N . GLU A 1 156 ? -8.163 15.660 15.482 1.00 98.25 156 GLU A N 1
ATOM 1235 C CA . GLU A 1 156 ? -8.539 14.638 16.463 1.00 98.25 156 GLU A CA 1
ATOM 1236 C C . GLU A 1 156 ? -7.645 13.393 16.373 1.00 98.25 156 GLU A C 1
ATOM 1238 O O . GLU A 1 156 ? -7.160 12.901 17.394 1.00 98.25 156 GLU A O 1
ATOM 1243 N N . ILE A 1 157 ? -7.347 12.904 15.163 1.00 98.31 157 ILE A N 1
ATOM 1244 C CA . ILE A 1 157 ? -6.398 11.798 14.970 1.00 98.31 157 ILE A CA 1
ATOM 1245 C C . ILE A 1 157 ? -4.981 12.237 15.350 1.00 98.31 157 ILE A C 1
ATOM 1247 O O . ILE A 1 157 ? -4.289 11.508 16.062 1.00 98.31 157 ILE A O 1
ATOM 1251 N N . GLU A 1 158 ? -4.539 13.425 14.930 1.00 97.88 158 GLU A N 1
ATOM 1252 C CA . GLU A 1 158 ? -3.204 13.931 15.267 1.00 97.88 158 GLU A CA 1
ATOM 1253 C C . GLU A 1 158 ? -3.014 14.087 16.785 1.00 97.88 158 GLU A C 1
ATOM 1255 O O . GLU A 1 158 ? -1.911 13.851 17.289 1.00 97.88 158 GLU A O 1
ATOM 1260 N N . SER A 1 159 ? -4.087 14.384 17.532 1.00 97.56 159 SER A N 1
ATOM 1261 C CA . SER A 1 159 ? -4.076 14.463 19.001 1.00 97.56 159 SER A CA 1
ATOM 1262 C C . SER A 1 159 ? -3.676 13.146 19.687 1.00 97.56 159 SER A C 1
ATOM 1264 O O . SER A 1 159 ? -3.156 13.165 20.804 1.00 97.56 159 SER A O 1
ATOM 1266 N N . LEU A 1 160 ? -3.827 12.007 18.997 1.00 97.06 160 LEU A N 1
ATOM 1267 C CA . LEU A 1 160 ? -3.380 10.685 19.452 1.00 97.06 160 LEU A CA 1
ATOM 1268 C C . LEU A 1 160 ? -1.876 10.443 19.220 1.00 97.06 160 LEU A C 1
ATOM 1270 O O . LEU A 1 160 ? -1.382 9.338 19.448 1.00 97.06 160 LEU A O 1
ATOM 1274 N N . GLY A 1 161 ? -1.135 11.451 18.748 1.00 95.06 161 GLY A N 1
ATOM 1275 C CA . GLY A 1 161 ? 0.301 11.360 18.472 1.00 95.06 161 GLY A CA 1
ATOM 1276 C C . GLY A 1 161 ? 0.636 10.732 17.116 1.00 95.06 161 GLY A C 1
ATOM 1277 O O . GLY A 1 161 ? 1.775 10.334 16.882 1.00 95.06 161 GLY A O 1
ATOM 1278 N N . VAL A 1 162 ? -0.336 10.636 16.207 1.00 96.06 162 VAL A N 1
ATOM 1279 C CA . VAL A 1 162 ? -0.162 10.064 14.862 1.00 96.06 162 VAL A CA 1
ATOM 1280 C C . VAL A 1 162 ? -0.452 11.120 13.798 1.00 96.06 162 VAL A C 1
ATOM 1282 O O . VAL A 1 162 ? -1.567 11.215 13.296 1.00 96.06 162 VAL A O 1
ATOM 1285 N N . PRO A 1 163 ? 0.545 11.941 13.445 1.00 96.12 163 PRO A N 1
ATOM 1286 C CA . PRO A 1 163 ? 0.362 13.029 12.493 1.00 96.12 163 PRO A CA 1
ATOM 1287 C C . PRO A 1 163 ? 0.071 12.543 11.067 1.00 96.12 163 PRO A C 1
ATOM 1289 O O . PRO A 1 163 ? 0.497 11.457 10.644 1.00 96.12 163 PRO A O 1
ATOM 1292 N N . LEU A 1 164 ? -0.587 13.403 10.296 1.00 97.00 164 LEU A N 1
ATOM 1293 C CA . LEU A 1 164 ? -0.880 13.194 8.887 1.00 97.00 164 LEU A CA 1
ATOM 1294 C C . LEU A 1 164 ? 0.419 13.165 8.061 1.00 97.00 164 LEU A C 1
ATOM 1296 O O . LEU A 1 164 ? 1.409 13.857 8.339 1.00 97.00 164 LEU A O 1
ATOM 1300 N N . ARG A 1 165 ? 0.443 12.303 7.041 1.00 94.62 165 ARG A N 1
ATOM 1301 C CA . ARG A 1 165 ? 1.613 12.057 6.183 1.00 94.62 165 ARG A CA 1
ATOM 1302 C C . ARG A 1 165 ? 1.322 12.109 4.705 1.00 94.62 165 ARG A C 1
ATOM 1304 O O . ARG A 1 165 ? 2.235 12.441 3.950 1.00 94.62 165 ARG A O 1
ATOM 1311 N N . SER A 1 166 ? 0.107 11.795 4.286 1.00 95.06 166 SER A N 1
ATOM 1312 C CA . SER A 1 166 ? -0.299 12.062 2.915 1.00 95.06 166 SER A CA 1
ATOM 1313 C C . SER A 1 166 ? -1.792 12.280 2.780 1.00 95.06 166 SER A C 1
ATOM 1315 O O . SER A 1 166 ? -2.586 11.775 3.581 1.00 95.06 166 SER A O 1
ATOM 1317 N N . ARG A 1 167 ? -2.134 13.033 1.737 1.00 96.62 167 ARG A N 1
ATOM 1318 C CA . ARG A 1 167 ? -3.489 13.205 1.227 1.00 96.62 167 ARG A CA 1
ATOM 1319 C C . ARG A 1 167 ? -3.539 12.696 -0.193 1.00 96.62 167 ARG A C 1
ATOM 1321 O O . ARG A 1 167 ? -2.668 13.024 -0.990 1.00 96.62 167 ARG A O 1
ATOM 1328 N N . GLU A 1 168 ? -4.569 11.935 -0.494 1.00 94.81 168 GLU A N 1
ATOM 1329 C CA . GLU A 1 168 ? -4.925 11.479 -1.827 1.00 94.81 168 GLU A CA 1
ATOM 1330 C C . GLU A 1 168 ? -6.441 11.665 -1.981 1.00 94.81 168 GLU A C 1
ATOM 1332 O O . GLU A 1 168 ? -7.162 11.646 -0.975 1.00 94.81 168 GLU A O 1
ATOM 1337 N N . PRO A 1 169 ? -6.967 11.845 -3.204 1.00 94.50 169 PRO A N 1
ATOM 1338 C CA . PRO A 1 169 ? -8.410 11.883 -3.410 1.00 94.50 169 PRO A CA 1
ATOM 1339 C C . PRO A 1 169 ? -9.092 10.668 -2.766 1.00 94.50 169 PRO A C 1
ATOM 1341 O O . PRO A 1 169 ? -8.805 9.521 -3.109 1.00 94.50 169 PRO A O 1
ATOM 1344 N N . GLY A 1 170 ? -9.984 10.913 -1.806 1.00 96.25 170 GLY A N 1
ATOM 1345 C CA . GLY A 1 170 ? -10.693 9.867 -1.076 1.00 96.25 170 GLY A CA 1
ATOM 1346 C C . GLY A 1 170 ? -9.897 9.129 0.012 1.00 96.25 170 GLY A C 1
ATOM 1347 O O . GLY A 1 170 ? -10.460 8.209 0.612 1.00 96.25 170 GLY A O 1
ATOM 1348 N N . HIS A 1 171 ? -8.635 9.488 0.298 1.00 97.69 171 HIS A N 1
ATOM 1349 C CA . HIS A 1 171 ? -7.785 8.750 1.246 1.00 97.69 171 HIS A CA 1
ATOM 1350 C C . HIS A 1 171 ? -6.765 9.623 1.993 1.00 97.69 171 HIS A C 1
ATOM 1352 O O . HIS A 1 171 ? -6.043 10.417 1.395 1.00 97.69 171 HIS A O 1
ATOM 1358 N N . ARG A 1 172 ? -6.685 9.486 3.325 1.00 98.25 172 ARG A N 1
ATOM 1359 C CA . ARG A 1 172 ? -5.631 10.118 4.145 1.00 98.25 172 ARG A CA 1
ATOM 1360 C C . ARG A 1 172 ? -4.859 9.062 4.906 1.00 98.25 172 ARG A C 1
ATOM 1362 O O . ARG A 1 172 ? -5.404 8.029 5.297 1.00 98.25 172 ARG A O 1
ATOM 1369 N N . TYR A 1 173 ? -3.586 9.342 5.145 1.00 97.75 173 TYR A N 1
ATOM 1370 C CA . TYR A 1 173 ? -2.683 8.418 5.812 1.00 97.75 173 TYR A CA 1
ATOM 1371 C C . TYR A 1 173 ? -1.915 9.091 6.941 1.00 97.75 173 TYR A C 1
ATOM 1373 O O . TYR A 1 173 ? -1.232 10.096 6.739 1.00 97.75 173 TYR A O 1
ATOM 1381 N N . PHE A 1 174 ? -1.982 8.476 8.115 1.00 97.88 174 PHE A N 1
ATOM 1382 C CA . PHE A 1 174 ? -1.368 8.924 9.355 1.00 97.88 174 PHE A CA 1
ATOM 1383 C C . PHE A 1 174 ? -0.438 7.838 9.887 1.00 97.88 174 PHE A C 1
ATOM 1385 O O . PHE A 1 174 ? -0.704 6.637 9.771 1.00 97.88 174 PHE A O 1
ATOM 1392 N N . ARG A 1 175 ? 0.670 8.258 10.494 1.00 95.25 175 ARG A N 1
ATOM 1393 C CA . ARG A 1 175 ? 1.586 7.360 11.209 1.00 95.25 175 ARG A CA 1
ATOM 1394 C C . ARG A 1 175 ? 2.479 8.152 12.168 1.00 95.25 175 ARG A C 1
ATOM 1396 O O . ARG A 1 175 ? 2.662 9.352 11.947 1.00 95.25 175 ARG A O 1
ATOM 1403 N N . PRO A 1 176 ? 3.112 7.481 13.149 1.00 93.12 176 PRO A N 1
ATOM 1404 C CA . PRO A 1 176 ? 4.069 8.103 14.059 1.00 93.12 176 PRO A CA 1
ATOM 1405 C C . PRO A 1 176 ? 5.162 8.949 13.387 1.00 93.12 176 PRO A C 1
ATOM 1407 O O . PRO A 1 176 ? 5.488 8.802 12.196 1.00 93.12 176 PRO A O 1
ATOM 1410 N N . GLY A 1 177 ? 5.717 9.863 14.184 1.00 86.56 177 GLY A N 1
ATOM 1411 C CA . GLY A 1 177 ? 6.787 10.790 13.833 1.00 86.56 177 GLY A CA 1
ATOM 1412 C C . GLY A 1 177 ? 8.077 10.136 13.346 1.00 86.56 177 GLY A C 1
ATOM 1413 O O . GLY A 1 177 ? 8.354 8.967 13.600 1.00 86.56 177 GLY A O 1
ATOM 1414 N N . LYS A 1 178 ? 8.931 10.925 12.682 1.00 80.94 178 LYS A N 1
ATOM 1415 C CA . LYS A 1 178 ? 10.321 10.507 12.466 1.00 80.94 178 LYS A CA 1
ATOM 1416 C C . LYS A 1 178 ? 11.000 10.337 13.827 1.00 80.94 178 LYS A C 1
ATOM 1418 O O . LYS A 1 178 ? 10.967 11.253 14.642 1.00 80.94 178 LYS A O 1
ATOM 1423 N N . GLY A 1 179 ? 11.671 9.205 14.029 1.00 81.25 179 GLY A N 1
ATOM 1424 C CA . GLY A 1 179 ? 12.342 8.882 15.291 1.00 81.25 179 GLY A CA 1
ATOM 1425 C C . GLY A 1 179 ? 11.436 8.209 16.324 1.00 81.25 179 GLY A C 1
ATOM 1426 O O . GLY A 1 179 ? 11.938 7.763 17.352 1.00 81.25 179 GLY A O 1
ATOM 1427 N N . GLU A 1 180 ? 10.141 8.078 16.038 1.00 86.69 180 GLU A N 1
ATOM 1428 C CA . GLU A 1 180 ? 9.217 7.284 16.839 1.00 86.69 180 GLU A CA 1
ATOM 1429 C C . GLU A 1 180 ? 9.059 5.878 16.244 1.00 86.69 180 GLU A C 1
ATOM 1431 O O . GLU A 1 180 ? 9.121 5.708 15.020 1.00 86.69 180 GLU A O 1
ATOM 1436 N N . PRO A 1 181 ? 8.838 4.848 17.077 1.00 87.75 181 PRO A N 1
ATOM 1437 C CA . PRO A 1 181 ? 8.524 3.515 16.589 1.00 87.75 181 PRO A CA 1
ATOM 1438 C C . PRO A 1 181 ? 7.288 3.534 15.682 1.00 87.75 181 PRO A C 1
ATOM 1440 O O . PRO A 1 181 ? 6.210 3.973 16.076 1.00 87.75 181 PRO A O 1
ATOM 1443 N N . ARG A 1 182 ? 7.428 3.015 14.460 1.00 90.88 182 ARG A N 1
ATOM 1444 C CA . ARG A 1 182 ? 6.340 2.932 13.477 1.00 90.88 182 ARG A CA 1
ATOM 1445 C C . ARG A 1 182 ? 5.384 1.782 13.818 1.00 90.88 182 ARG A C 1
ATOM 1447 O O . ARG A 1 182 ? 5.379 0.775 13.122 1.00 90.88 182 ARG A O 1
ATOM 1454 N N . THR A 1 183 ? 4.609 1.925 14.889 1.00 94.25 183 THR A N 1
ATOM 1455 C CA . THR A 1 183 ? 3.748 0.872 15.472 1.00 94.25 183 THR A CA 1
ATOM 1456 C C . THR A 1 183 ? 2.335 0.818 14.896 1.00 94.25 183 THR A C 1
ATOM 1458 O O . THR A 1 183 ? 1.684 -0.222 14.982 1.00 94.25 183 THR A O 1
ATOM 1461 N N . VAL A 1 184 ? 1.859 1.901 14.280 1.00 97.81 184 VAL A N 1
ATOM 1462 C CA . VAL A 1 184 ? 0.513 1.988 13.701 1.00 97.81 184 VAL A CA 1
ATOM 1463 C C . VAL A 1 184 ? 0.523 2.770 12.392 1.00 97.81 184 VAL A C 1
ATOM 1465 O O . VAL A 1 184 ? 1.278 3.737 12.251 1.00 97.81 184 VAL A O 1
ATOM 1468 N N . HIS A 1 185 ? -0.322 2.356 11.454 1.00 98.25 185 HIS A N 1
ATOM 1469 C CA . HIS A 1 185 ? -0.749 3.095 10.268 1.00 98.25 185 HIS A CA 1
ATOM 1470 C C . HIS A 1 185 ? -2.252 3.308 10.371 1.00 98.25 185 HIS A C 1
ATOM 1472 O O . HIS A 1 185 ? -2.994 2.343 10.523 1.00 98.25 185 HIS A O 1
ATOM 1478 N N . ILE A 1 186 ? -2.705 4.555 10.291 1.00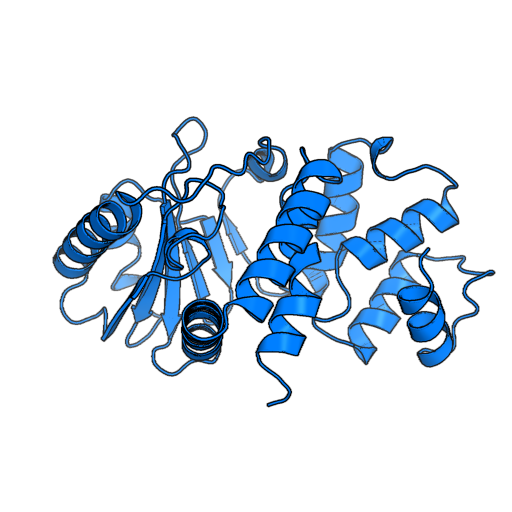 98.75 186 ILE A N 1
ATOM 1479 C CA . ILE A 1 186 ? -4.133 4.872 10.241 1.00 98.75 186 ILE A CA 1
ATOM 1480 C C . ILE A 1 186 ? -4.439 5.406 8.853 1.00 98.75 186 ILE A C 1
ATOM 1482 O O . ILE A 1 186 ? -3.800 6.337 8.364 1.00 98.75 186 ILE A O 1
ATOM 1486 N N . HIS A 1 187 ? -5.421 4.792 8.217 1.00 98.75 187 HIS A N 1
ATOM 1487 C CA . HIS A 1 187 ? -5.933 5.176 6.921 1.00 98.75 187 HIS A CA 1
ATOM 1488 C C . HIS A 1 187 ? -7.367 5.645 7.096 1.00 98.75 187 HIS A C 1
ATOM 1490 O O . HIS A 1 187 ? -8.169 4.924 7.687 1.00 98.75 187 HIS A O 1
ATOM 1496 N N . THR A 1 188 ? -7.708 6.815 6.567 1.00 98.75 188 THR A N 1
ATOM 1497 C CA . THR A 1 188 ? -9.105 7.245 6.487 1.00 98.75 188 THR A CA 1
ATOM 1498 C C . THR A 1 188 ? -9.574 7.191 5.043 1.00 98.75 188 THR A C 1
ATOM 1500 O O . THR A 1 188 ? -8.831 7.562 4.136 1.00 98.75 188 THR A O 1
ATOM 1503 N N . CYS A 1 189 ? -10.787 6.698 4.813 1.00 98.50 189 CYS A N 1
ATOM 1504 C CA . CYS A 1 189 ? -11.404 6.674 3.488 1.00 98.50 189 CYS A CA 1
ATOM 1505 C C . CYS A 1 189 ? -12.894 7.005 3.573 1.00 98.50 189 CYS A C 1
ATOM 1507 O O . CYS A 1 189 ? -13.477 7.003 4.656 1.00 98.50 189 CYS A O 1
ATOM 1509 N N . GLN A 1 190 ? -13.525 7.272 2.433 1.00 98.19 190 GLN A N 1
ATOM 1510 C CA . GLN A 1 190 ? -14.976 7.435 2.372 1.00 98.19 190 GLN A CA 1
ATOM 1511 C C . GLN A 1 190 ? -15.674 6.098 2.674 1.00 98.19 190 GLN A C 1
ATOM 1513 O O . GLN A 1 190 ? -15.342 5.078 2.066 1.00 98.19 190 GLN A O 1
ATOM 1518 N N . SER A 1 191 ? -16.672 6.098 3.561 1.00 98.06 191 SER A N 1
ATOM 1519 C CA . SER A 1 191 ? -17.508 4.912 3.783 1.00 98.06 191 SER A CA 1
ATOM 1520 C C . SER A 1 191 ? -18.246 4.514 2.498 1.00 98.06 191 SER A C 1
ATOM 1522 O O . SER A 1 191 ? -18.801 5.354 1.787 1.00 98.06 191 SER A O 1
ATOM 1524 N N . GLY A 1 192 ? -18.215 3.225 2.179 1.00 97.06 192 GLY A N 1
ATOM 1525 C CA . GLY A 1 192 ? -18.685 2.640 0.933 1.00 97.06 192 GLY A CA 1
ATOM 1526 C C . GLY A 1 192 ? -17.743 2.852 -0.254 1.00 97.06 192 GLY A C 1
ATOM 1527 O O . GLY A 1 192 ? -18.170 2.636 -1.389 1.00 97.06 192 GLY A O 1
ATOM 1528 N N . SER A 1 193 ? -16.495 3.279 -0.052 1.00 97.50 193 SER A N 1
ATOM 1529 C CA . SER A 1 193 ? -15.518 3.415 -1.143 1.00 97.50 193 SER A CA 1
ATOM 1530 C C . SER A 1 193 ? -14.906 2.077 -1.563 1.00 97.50 193 SER A C 1
ATOM 1532 O O . SER A 1 193 ? -15.010 1.065 -0.868 1.00 97.50 193 SER A O 1
ATOM 1534 N N . ASP A 1 194 ? -14.227 2.082 -2.710 1.00 95.31 194 ASP A N 1
ATOM 1535 C CA . ASP A 1 194 ? -13.376 0.958 -3.114 1.00 95.31 194 ASP A CA 1
ATOM 1536 C C . ASP A 1 194 ? -12.238 0.725 -2.125 1.00 95.31 194 ASP A C 1
ATOM 1538 O O . ASP A 1 194 ? -11.867 -0.415 -1.881 1.00 95.31 194 ASP A O 1
ATOM 1542 N N . TRP A 1 195 ? -11.723 1.791 -1.506 1.00 95.25 195 TRP A N 1
ATOM 1543 C CA . TRP A 1 195 ? -10.670 1.680 -0.506 1.00 95.25 195 TRP A CA 1
ATOM 1544 C C . TRP A 1 195 ? -11.144 0.834 0.680 1.00 95.25 195 TRP A C 1
ATOM 1546 O O . TRP A 1 195 ? -10.454 -0.104 1.075 1.00 95.25 195 TRP A O 1
ATOM 1556 N N . GLU A 1 196 ? -12.350 1.097 1.197 1.00 98.06 196 GLU A N 1
ATOM 1557 C CA . GLU A 1 196 ? -12.951 0.265 2.244 1.00 98.06 196 GLU A CA 1
ATOM 1558 C C . GLU A 1 196 ? -13.152 -1.176 1.774 1.00 98.06 196 GLU A C 1
ATOM 1560 O O . GLU A 1 196 ? -12.678 -2.111 2.425 1.00 98.06 196 GLU A O 1
ATOM 1565 N N . ARG A 1 197 ? -13.833 -1.355 0.635 1.00 97.62 197 ARG A N 1
ATOM 1566 C CA . ARG A 1 197 ? -14.178 -2.684 0.120 1.00 97.62 197 ARG A CA 1
ATOM 1567 C C . ARG A 1 197 ? -12.950 -3.548 -0.119 1.00 97.62 197 ARG A C 1
ATOM 1569 O O . ARG A 1 197 ? -12.921 -4.672 0.366 1.00 97.62 197 ARG A O 1
ATOM 1576 N N . ASP A 1 198 ? -11.950 -3.031 -0.824 1.00 97.19 198 ASP A N 1
ATOM 1577 C CA . ASP A 1 198 ? -10.780 -3.799 -1.246 1.00 97.19 198 ASP A CA 1
ATOM 1578 C C . ASP A 1 198 ? -9.948 -4.245 -0.036 1.00 97.19 198 ASP A C 1
ATOM 1580 O O . ASP A 1 198 ? -9.558 -5.409 0.059 1.00 97.19 198 ASP A O 1
ATOM 1584 N N . HIS A 1 199 ? -9.718 -3.358 0.939 1.00 98.25 199 HIS A N 1
ATOM 1585 C CA . HIS A 1 199 ? -8.911 -3.693 2.117 1.00 98.25 199 HIS A CA 1
ATOM 1586 C C . HIS A 1 199 ? -9.624 -4.674 3.053 1.00 98.25 199 HIS A C 1
ATOM 1588 O O . HIS A 1 199 ? -8.988 -5.579 3.603 1.00 98.25 199 HIS A O 1
ATOM 1594 N N . VAL A 1 200 ? -10.940 -4.519 3.227 1.00 98.50 200 VAL A N 1
ATOM 1595 C CA . VAL A 1 200 ? -11.760 -5.447 4.015 1.00 98.50 200 VAL A CA 1
ATOM 1596 C C . VAL A 1 200 ? -11.861 -6.805 3.317 1.00 98.50 200 VAL A C 1
ATOM 1598 O O . VAL A 1 200 ? -11.605 -7.829 3.952 1.00 98.50 200 VAL A O 1
ATOM 1601 N N . ALA A 1 201 ? -12.148 -6.824 2.013 1.00 98.31 201 ALA A N 1
ATOM 1602 C CA . ALA A 1 201 ? -12.259 -8.050 1.228 1.00 98.31 201 ALA A CA 1
ATOM 1603 C C . ALA A 1 201 ? -10.934 -8.818 1.178 1.00 98.31 201 ALA A C 1
ATOM 1605 O O . ALA A 1 201 ? -10.925 -10.027 1.395 1.00 98.31 201 ALA A O 1
ATOM 1606 N N . PHE A 1 202 ? -9.806 -8.130 0.975 1.00 98.56 202 PHE A N 1
ATOM 1607 C CA . PHE A 1 202 ? -8.497 -8.780 0.951 1.00 98.56 202 PHE A CA 1
ATOM 1608 C C . PHE A 1 202 ? -8.153 -9.415 2.303 1.00 98.56 202 PHE A C 1
ATOM 1610 O O . PHE A 1 202 ? -7.691 -10.554 2.351 1.00 98.56 202 PHE A O 1
ATOM 1617 N N . ARG A 1 203 ? -8.432 -8.732 3.423 1.00 98.50 203 ARG A N 1
ATOM 1618 C CA . ARG A 1 203 ? -8.296 -9.333 4.759 1.00 98.50 203 ARG A CA 1
ATOM 1619 C C . ARG A 1 203 ? -9.152 -10.589 4.895 1.00 98.50 203 ARG A C 1
ATOM 1621 O O . ARG A 1 203 ? -8.659 -11.609 5.374 1.00 98.50 203 ARG A O 1
ATOM 1628 N N . ASP A 1 204 ? -10.435 -10.493 4.562 1.00 98.62 204 ASP A N 1
ATOM 1629 C CA . ASP A 1 204 ? -11.390 -11.578 4.798 1.00 98.62 204 ASP A CA 1
ATOM 1630 C C . ASP A 1 204 ? -11.098 -12.791 3.908 1.00 98.62 204 ASP A C 1
ATOM 1632 O O . ASP A 1 204 ? -11.210 -13.930 4.370 1.00 98.62 204 ASP A O 1
ATOM 1636 N N . LEU A 1 205 ? -10.602 -12.562 2.690 1.00 98.38 205 LEU A N 1
ATOM 1637 C CA . LEU A 1 205 ? -10.041 -13.602 1.836 1.00 98.38 205 LEU A CA 1
ATOM 1638 C C . LEU A 1 205 ? -8.880 -14.320 2.533 1.00 98.38 205 LEU A C 1
ATOM 1640 O O . LEU A 1 205 ? -8.947 -15.525 2.737 1.00 98.38 205 LEU A O 1
ATOM 1644 N N . LEU A 1 206 ? -7.851 -13.595 2.982 1.00 98.50 206 LEU A N 1
ATOM 1645 C CA . LEU A 1 206 ? -6.694 -14.220 3.639 1.00 98.50 206 LEU A CA 1
ATOM 1646 C C . LEU A 1 206 ? -7.051 -14.924 4.961 1.00 98.50 206 LEU A C 1
ATOM 1648 O O . LEU A 1 206 ? -6.338 -15.823 5.392 1.00 98.50 206 LEU A O 1
ATOM 1652 N N . ARG A 1 207 ? -8.135 -14.521 5.634 1.00 98.44 207 ARG A N 1
ATOM 1653 C CA . ARG A 1 207 ? -8.638 -15.214 6.833 1.00 98.44 207 ARG A CA 1
ATOM 1654 C C . ARG A 1 207 ? -9.396 -16.501 6.511 1.00 98.44 207 ARG A C 1
ATOM 1656 O O . ARG A 1 207 ? -9.447 -17.385 7.362 1.00 98.44 207 ARG A O 1
ATOM 1663 N N . SER A 1 208 ? -10.034 -16.577 5.345 1.00 98.06 208 SER A N 1
ATOM 1664 C CA . SER A 1 208 ? -10.886 -17.705 4.948 1.00 98.06 208 SER A CA 1
ATOM 1665 C C . SER A 1 208 ? -10.189 -18.703 4.022 1.00 98.06 208 SER A C 1
ATOM 1667 O O . SER A 1 208 ? -10.629 -19.848 3.941 1.00 98.06 208 SER A O 1
ATOM 1669 N N . ASP A 1 209 ? -9.085 -18.304 3.391 1.00 97.94 209 ASP A N 1
ATOM 1670 C CA . ASP A 1 209 ? -8.297 -19.117 2.469 1.00 97.94 209 ASP A CA 1
ATOM 1671 C C . ASP A 1 209 ? -6.841 -19.233 2.951 1.00 97.94 209 ASP A C 1
ATOM 1673 O O . ASP A 1 209 ? -6.027 -18.310 2.833 1.00 97.94 209 ASP A O 1
ATOM 1677 N N . ALA A 1 210 ? -6.516 -20.400 3.512 1.00 96.62 210 ALA A N 1
ATOM 1678 C CA . ALA A 1 210 ? -5.187 -20.697 4.033 1.00 96.62 210 ALA A CA 1
ATOM 1679 C C . ALA A 1 210 ? -4.120 -20.799 2.929 1.00 96.62 210 ALA A C 1
ATOM 1681 O O . ALA A 1 210 ? -2.963 -20.451 3.180 1.00 96.62 210 ALA A O 1
ATOM 1682 N N . ASP A 1 211 ? -4.492 -21.229 1.720 1.00 97.19 211 ASP A N 1
ATOM 1683 C CA . ASP A 1 211 ? -3.562 -21.343 0.596 1.00 97.19 211 ASP A CA 1
ATOM 1684 C C . ASP A 1 211 ? -3.211 -19.945 0.079 1.00 97.19 211 ASP A C 1
ATOM 1686 O O . ASP A 1 211 ? -2.031 -19.621 -0.086 1.00 97.19 211 ASP A O 1
ATOM 1690 N N . ALA A 1 212 ? -4.206 -19.064 -0.070 1.00 97.62 212 ALA A N 1
ATOM 1691 C CA . ALA A 1 212 ? -3.975 -17.661 -0.414 1.00 97.62 212 ALA A CA 1
ATOM 1692 C C . ALA A 1 212 ? -3.109 -16.949 0.642 1.00 97.62 212 ALA A C 1
ATOM 1694 O O . ALA A 1 212 ? -2.165 -16.231 0.296 1.00 97.62 212 ALA A O 1
ATOM 1695 N N . ALA A 1 213 ? -3.377 -17.181 1.933 1.00 97.81 213 ALA A N 1
ATOM 1696 C CA . ALA A 1 213 ? -2.563 -16.653 3.027 1.00 97.81 213 ALA A CA 1
ATOM 1697 C C . ALA A 1 213 ? -1.109 -17.132 2.962 1.00 97.81 213 ALA A C 1
ATOM 1699 O O . ALA A 1 213 ? -0.190 -16.327 3.147 1.00 97.81 213 ALA A O 1
ATOM 1700 N N . TRP A 1 214 ? -0.892 -18.415 2.663 1.00 97.19 214 TRP A N 1
ATOM 1701 C CA . TRP A 1 214 ? 0.442 -18.990 2.521 1.00 97.19 214 TRP A CA 1
ATOM 1702 C C . TRP A 1 214 ? 1.196 -18.401 1.323 1.00 97.19 214 TRP A C 1
ATOM 1704 O O . TRP A 1 214 ? 2.318 -17.922 1.494 1.00 97.19 214 TRP A O 1
ATOM 1714 N N . VAL A 1 215 ? 0.573 -18.334 0.140 1.00 98.06 215 VAL A N 1
ATOM 1715 C CA . VAL A 1 215 ? 1.197 -17.736 -1.057 1.00 98.06 215 VAL A CA 1
ATOM 1716 C C . VAL A 1 215 ? 1.565 -16.273 -0.799 1.00 98.06 215 VAL A C 1
ATOM 1718 O O . VAL A 1 215 ? 2.676 -15.842 -1.116 1.00 98.06 215 VAL A O 1
ATOM 1721 N N . TYR A 1 216 ? 0.676 -15.513 -0.156 1.00 98.25 216 TYR A N 1
ATOM 1722 C CA . TYR A 1 216 ? 0.959 -14.127 0.205 1.00 98.25 216 TYR A CA 1
ATOM 1723 C C . TYR A 1 216 ? 2.102 -14.002 1.224 1.00 98.25 216 TYR A C 1
ATOM 1725 O O . TYR A 1 216 ? 2.904 -13.066 1.156 1.00 98.25 216 TYR A O 1
ATOM 1733 N N . ALA A 1 217 ? 2.202 -14.932 2.178 1.00 97.19 217 ALA A N 1
ATOM 1734 C CA . ALA A 1 217 ? 3.300 -14.975 3.140 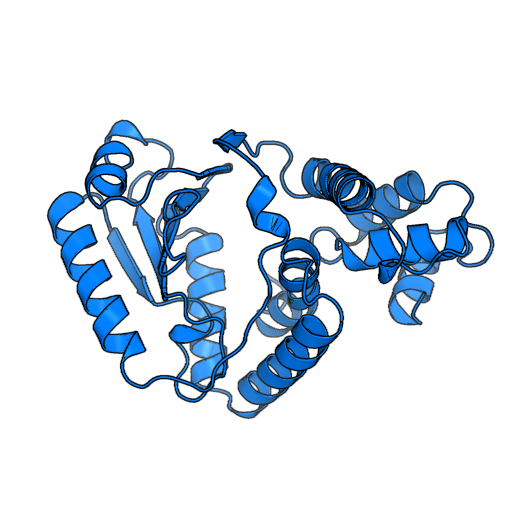1.00 97.19 217 ALA A CA 1
ATOM 1735 C C . ALA A 1 217 ? 4.649 -15.215 2.450 1.00 97.19 217 ALA A C 1
ATOM 1737 O O . ALA A 1 217 ? 5.605 -14.484 2.717 1.00 97.19 217 ALA A O 1
ATOM 1738 N N . GLU A 1 218 ? 4.720 -16.192 1.545 1.00 97.69 218 GLU A N 1
ATOM 1739 C CA . GLU A 1 218 ? 5.940 -16.507 0.797 1.00 97.69 218 GLU A CA 1
ATOM 1740 C C . GLU A 1 218 ? 6.355 -15.351 -0.119 1.00 97.69 218 GLU A C 1
ATOM 1742 O O . GLU A 1 218 ? 7.521 -14.951 -0.109 1.00 97.69 218 GLU A O 1
ATOM 1747 N N . LEU A 1 219 ? 5.399 -14.718 -0.809 1.00 97.62 219 LEU A N 1
ATOM 1748 C CA . LEU A 1 219 ? 5.658 -13.507 -1.590 1.00 97.62 219 LEU A CA 1
ATOM 1749 C C . LEU A 1 219 ? 6.297 -12.411 -0.727 1.00 97.62 219 LEU A C 1
ATOM 1751 O O . LEU A 1 219 ? 7.325 -11.842 -1.096 1.00 97.62 219 LEU A O 1
ATOM 1755 N N . LYS A 1 220 ? 5.732 -12.132 0.455 1.00 97.44 220 LYS A N 1
ATOM 1756 C CA . LYS A 1 220 ? 6.286 -11.126 1.373 1.00 97.44 220 LYS A CA 1
ATOM 1757 C C . LYS A 1 220 ? 7.697 -11.472 1.836 1.00 97.44 220 LYS A C 1
ATOM 1759 O O . LYS A 1 220 ? 8.514 -10.561 1.943 1.00 97.44 220 LYS A O 1
ATOM 1764 N N . LYS A 1 221 ? 7.997 -12.747 2.104 1.00 95.94 221 LYS A N 1
ATOM 1765 C CA . LYS A 1 221 ? 9.348 -13.185 2.493 1.00 95.94 221 LYS A CA 1
ATOM 1766 C C . LYS A 1 221 ? 10.357 -12.922 1.379 1.00 95.94 221 LYS A C 1
ATOM 1768 O O . LYS A 1 221 ? 11.408 -12.346 1.650 1.00 95.94 221 LYS A O 1
ATOM 1773 N N . VAL A 1 222 ? 10.017 -13.276 0.138 1.00 95.75 222 VAL A N 1
ATOM 1774 C CA . VAL A 1 222 ? 10.865 -13.003 -1.033 1.00 95.75 222 VAL A CA 1
ATOM 1775 C C . VAL A 1 222 ? 11.080 -11.499 -1.198 1.00 95.75 222 VAL A C 1
ATOM 1777 O O . VAL A 1 222 ? 12.220 -11.049 -1.254 1.00 95.75 222 VAL A O 1
ATOM 1780 N N . LEU A 1 223 ? 10.009 -10.699 -1.182 1.00 95.75 223 LEU A N 1
ATOM 1781 C CA . LEU A 1 223 ? 10.109 -9.242 -1.324 1.00 95.75 223 LEU A CA 1
ATOM 1782 C C . LEU A 1 223 ? 10.916 -8.594 -0.194 1.00 95.75 223 LEU A C 1
ATOM 1784 O O . LEU A 1 223 ? 11.695 -7.684 -0.454 1.00 95.75 223 LEU A O 1
ATOM 1788 N N . ALA A 1 224 ? 10.754 -9.046 1.052 1.00 94.31 224 ALA A N 1
ATOM 1789 C CA . ALA A 1 224 ? 11.511 -8.524 2.188 1.00 94.31 224 ALA A CA 1
ATOM 1790 C C . ALA A 1 224 ? 13.001 -8.890 2.113 1.00 94.31 224 ALA A C 1
ATOM 1792 O O . ALA A 1 224 ? 13.840 -8.102 2.545 1.00 94.31 224 ALA A O 1
ATOM 1793 N N . ALA A 1 225 ? 13.340 -10.057 1.556 1.00 92.62 225 ALA A N 1
ATOM 1794 C CA . ALA A 1 225 ? 14.725 -10.451 1.323 1.00 92.62 225 ALA A CA 1
ATOM 1795 C C . ALA A 1 225 ? 15.363 -9.642 0.180 1.00 92.62 225 ALA A C 1
ATOM 1797 O O . ALA A 1 225 ? 16.488 -9.167 0.327 1.00 92.62 225 ALA A O 1
ATOM 1798 N N . THR A 1 226 ? 14.640 -9.448 -0.927 1.00 91.31 226 THR A N 1
ATOM 1799 C CA . THR A 1 226 ? 15.138 -8.740 -2.118 1.00 91.31 226 THR A CA 1
ATOM 1800 C C . THR A 1 226 ? 15.209 -7.226 -1.916 1.00 91.31 226 THR A C 1
ATOM 1802 O O . THR A 1 226 ? 16.197 -6.600 -2.285 1.00 91.31 226 THR A O 1
ATOM 1805 N N . TYR A 1 227 ? 14.188 -6.630 -1.299 1.00 91.31 227 TYR A N 1
ATOM 1806 C CA . TYR A 1 227 ? 14.025 -5.180 -1.144 1.00 91.31 227 TYR A CA 1
ATOM 1807 C C . TYR A 1 227 ? 14.129 -4.755 0.323 1.00 91.31 227 TYR A C 1
ATOM 1809 O O . TYR A 1 227 ? 13.370 -3.913 0.799 1.00 91.31 227 TYR A O 1
ATOM 1817 N N . ARG A 1 228 ? 15.061 -5.362 1.070 1.00 88.94 228 ARG A N 1
ATOM 1818 C CA . ARG A 1 228 ? 15.178 -5.203 2.530 1.00 88.94 228 ARG A CA 1
ATOM 1819 C C . ARG A 1 228 ? 15.248 -3.750 2.990 1.00 88.94 228 ARG A C 1
ATOM 1821 O O . ARG A 1 228 ? 14.740 -3.430 4.063 1.00 88.94 228 ARG A O 1
ATOM 1828 N N . ASP A 1 229 ? 15.898 -2.894 2.212 1.00 88.25 229 ASP A N 1
ATOM 1829 C CA . ASP A 1 229 ? 16.057 -1.470 2.490 1.00 88.25 229 ASP A CA 1
ATOM 1830 C C . ASP A 1 229 ? 15.164 -0.585 1.610 1.00 88.25 229 ASP A C 1
ATOM 1832 O O . ASP A 1 229 ? 15.351 0.621 1.610 1.00 88.25 229 ASP A O 1
ATOM 1836 N N . ASP A 1 230 ? 14.199 -1.148 0.880 1.00 91.19 230 ASP A N 1
ATOM 1837 C CA . ASP A 1 230 ? 13.338 -0.429 -0.061 1.00 91.19 230 ASP A CA 1
ATOM 1838 C C . ASP A 1 230 ? 11.863 -0.760 0.193 1.00 91.19 230 ASP A C 1
ATOM 1840 O O . ASP A 1 230 ? 11.259 -1.676 -0.378 1.00 91.19 230 ASP A O 1
ATOM 1844 N N . ARG A 1 231 ? 11.253 0.016 1.096 1.00 90.81 231 ARG A N 1
ATOM 1845 C CA . ARG A 1 231 ? 9.847 -0.166 1.483 1.00 90.81 231 ARG A CA 1
ATOM 1846 C C . ARG A 1 231 ? 8.875 0.132 0.354 1.00 90.81 231 ARG A C 1
ATOM 1848 O O . ARG A 1 231 ? 7.747 -0.368 0.408 1.00 90.81 231 ARG A O 1
ATOM 1855 N N . LEU A 1 232 ? 9.281 0.944 -0.617 1.00 91.81 232 LEU A N 1
ATOM 1856 C CA . LEU A 1 232 ? 8.456 1.321 -1.758 1.00 91.81 232 LEU A CA 1
ATOM 1857 C C . LEU A 1 232 ? 8.314 0.112 -2.680 1.00 91.81 232 LEU A C 1
ATOM 1859 O O . LEU A 1 232 ? 7.193 -0.331 -2.924 1.00 91.81 232 LEU A O 1
ATOM 1863 N N . ALA A 1 233 ? 9.434 -0.509 -3.055 1.00 93.88 233 ALA A N 1
ATOM 1864 C CA . ALA A 1 233 ? 9.439 -1.723 -3.864 1.00 93.88 233 ALA A CA 1
ATOM 1865 C C . ALA A 1 233 ? 8.763 -2.899 -3.152 1.00 93.88 233 ALA A C 1
ATOM 1867 O O . ALA A 1 233 ? 7.934 -3.583 -3.745 1.00 93.88 233 ALA A O 1
ATOM 1868 N N . TYR A 1 234 ? 9.009 -3.094 -1.854 1.00 94.94 234 TYR A N 1
ATOM 1869 C CA . TYR A 1 234 ? 8.276 -4.107 -1.087 1.00 94.94 234 TYR A CA 1
ATOM 1870 C C . TYR A 1 234 ? 6.762 -3.877 -1.094 1.00 94.94 234 TYR A C 1
ATOM 1872 O O . TYR A 1 234 ? 5.986 -4.832 -1.123 1.00 94.94 234 TYR A O 1
ATOM 1880 N N . THR A 1 235 ? 6.321 -2.618 -1.016 1.00 93.69 235 THR A N 1
ATOM 1881 C CA . THR A 1 235 ? 4.891 -2.295 -1.009 1.00 93.69 235 THR A CA 1
ATOM 1882 C C . THR A 1 235 ? 4.270 -2.573 -2.372 1.00 93.69 235 THR A C 1
ATOM 1884 O O . THR A 1 235 ? 3.279 -3.298 -2.433 1.00 93.69 235 THR A O 1
ATOM 1887 N N . GLU A 1 236 ? 4.907 -2.083 -3.432 1.00 95.31 236 GLU A N 1
ATOM 1888 C CA . GLU A 1 236 ? 4.474 -2.221 -4.823 1.00 95.31 236 GLU A CA 1
ATOM 1889 C C . GLU A 1 236 ? 4.541 -3.663 -5.340 1.00 95.31 236 GLU A C 1
ATOM 1891 O O . GLU A 1 236 ? 3.665 -4.097 -6.084 1.00 95.31 236 GLU A O 1
ATOM 1896 N N . GLY A 1 237 ? 5.521 -4.454 -4.899 1.00 96.19 237 GLY A N 1
ATOM 1897 C CA . GLY A 1 237 ? 5.681 -5.847 -5.326 1.00 96.19 237 GLY A CA 1
ATOM 1898 C C . GLY A 1 237 ? 4.543 -6.775 -4.895 1.00 96.19 237 GLY A C 1
ATOM 1899 O O . GLY A 1 237 ? 4.426 -7.888 -5.399 1.00 96.19 237 GLY A O 1
ATOM 1900 N N . LYS A 1 238 ? 3.672 -6.325 -3.985 1.00 97.12 238 LYS A N 1
ATOM 1901 C CA . LYS A 1 238 ? 2.470 -7.061 -3.567 1.00 97.12 238 LYS A CA 1
ATOM 1902 C C . LYS A 1 238 ? 1.256 -6.768 -4.451 1.00 97.12 238 LYS A C 1
ATOM 1904 O O . LYS A 1 238 ? 0.275 -7.501 -4.374 1.00 97.12 238 LYS A O 1
ATOM 1909 N N . THR A 1 239 ? 1.303 -5.711 -5.263 1.00 96.31 239 THR A N 1
ATOM 1910 C CA . THR A 1 239 ? 0.136 -5.170 -5.971 1.00 96.31 239 THR A CA 1
ATOM 1911 C C . THR A 1 239 ? -0.506 -6.190 -6.903 1.00 96.31 239 THR A C 1
ATOM 1913 O O . THR A 1 239 ? -1.715 -6.377 -6.834 1.00 96.31 239 THR A O 1
ATOM 1916 N N . ALA A 1 240 ? 0.278 -6.889 -7.732 1.00 94.50 240 ALA A N 1
ATOM 1917 C CA . ALA A 1 240 ? -0.265 -7.874 -8.671 1.00 94.50 240 ALA A CA 1
ATOM 1918 C C . ALA A 1 240 ? -1.049 -8.980 -7.947 1.00 94.50 240 ALA A C 1
ATOM 1920 O O . ALA A 1 240 ? -2.210 -9.210 -8.270 1.00 94.50 240 ALA A O 1
ATOM 1921 N N . PHE A 1 241 ? -0.459 -9.562 -6.896 1.00 96.88 241 PHE A N 1
ATOM 1922 C CA . PHE A 1 241 ? -1.120 -10.576 -6.075 1.00 96.88 241 PHE A CA 1
ATOM 1923 C C . PHE A 1 241 ? -2.424 -10.060 -5.456 1.00 96.88 241 PHE A C 1
ATOM 1925 O O . PHE A 1 241 ? -3.435 -10.749 -5.506 1.00 96.88 241 PHE A O 1
ATOM 1932 N N . ILE A 1 242 ? -2.418 -8.850 -4.883 1.00 97.19 242 ILE A N 1
ATOM 1933 C CA . ILE A 1 242 ? -3.616 -8.262 -4.263 1.00 97.19 242 ILE A CA 1
ATOM 1934 C C . ILE A 1 242 ? -4.726 -8.077 -5.307 1.00 97.19 242 ILE A C 1
ATOM 1936 O O . ILE A 1 242 ? -5.873 -8.428 -5.047 1.00 97.19 242 ILE A O 1
ATOM 1940 N N . LEU A 1 243 ? -4.391 -7.566 -6.495 1.00 95.38 243 LEU A N 1
ATOM 1941 C CA . LEU A 1 243 ? -5.358 -7.369 -7.578 1.00 95.38 243 LEU A CA 1
ATOM 1942 C C . LEU A 1 243 ? -5.900 -8.697 -8.124 1.00 95.38 243 LEU A C 1
ATOM 1944 O O . LEU A 1 243 ? -7.088 -8.790 -8.414 1.00 95.38 243 LEU A O 1
ATOM 1948 N N . ASP A 1 244 ? -5.059 -9.724 -8.256 1.00 95.25 244 ASP A N 1
ATOM 1949 C CA . ASP A 1 244 ? -5.494 -11.066 -8.666 1.00 95.25 244 ASP A CA 1
ATOM 1950 C C . ASP A 1 244 ? -6.432 -11.692 -7.630 1.00 95.25 244 ASP A C 1
ATOM 1952 O O . ASP A 1 244 ? -7.463 -12.259 -7.986 1.00 95.25 244 ASP A O 1
ATOM 1956 N N . ALA A 1 245 ? -6.096 -11.540 -6.350 1.00 95.56 245 ALA A N 1
ATOM 1957 C CA . ALA A 1 245 ? -6.857 -12.071 -5.229 1.00 95.56 245 ALA A CA 1
ATOM 1958 C C . ALA A 1 245 ? -8.251 -11.429 -5.098 1.00 95.56 245 ALA A C 1
ATOM 1960 O O . ALA A 1 245 ? -9.213 -12.107 -4.744 1.00 95.56 245 ALA A O 1
ATOM 1961 N N . LEU A 1 246 ? -8.369 -10.133 -5.400 1.00 94.94 246 LEU A N 1
ATOM 1962 C CA . LEU A 1 246 ? -9.647 -9.412 -5.399 1.00 94.94 246 LEU A CA 1
ATOM 1963 C C . LEU A 1 246 ? -10.474 -9.646 -6.674 1.00 94.94 246 LEU A C 1
ATOM 1965 O O . LEU A 1 246 ? -11.691 -9.466 -6.650 1.00 94.94 246 LEU A O 1
ATOM 1969 N N . GLY A 1 247 ? -9.835 -10.080 -7.762 1.00 89.56 247 GLY A N 1
ATOM 1970 C CA . GLY A 1 247 ? -10.479 -10.311 -9.049 1.00 89.56 247 GLY A CA 1
ATOM 1971 C C . GLY A 1 247 ? -10.837 -9.022 -9.808 1.00 89.56 247 GLY A C 1
ATOM 1972 O O . GLY A 1 247 ? -10.592 -7.907 -9.339 1.00 89.56 247 GLY A O 1
ATOM 1973 N N . PRO A 1 248 ? -11.383 -9.152 -11.032 1.00 78.62 248 PRO A N 1
ATOM 1974 C CA . PRO A 1 248 ? -11.881 -8.011 -11.790 1.00 78.62 248 PRO A CA 1
ATOM 1975 C C . PRO A 1 248 ? -13.125 -7.414 -11.118 1.00 78.62 248 PRO A C 1
ATOM 1977 O O . PRO A 1 248 ? -13.930 -8.142 -10.536 1.00 78.62 248 PRO A O 1
ATOM 1980 N N . ARG A 1 249 ? -13.292 -6.097 -11.251 1.00 61.69 249 ARG A N 1
ATOM 1981 C CA . ARG A 1 249 ? -14.530 -5.398 -10.888 1.00 61.69 249 ARG A CA 1
ATOM 1982 C C . ARG A 1 249 ? -15.469 -5.295 -12.082 1.00 61.69 249 ARG A C 1
ATOM 1984 O O . ARG A 1 249 ? -14.953 -5.085 -13.205 1.00 61.69 249 ARG A O 1
#

Foldseek 3Di:
DDPVLCVLLVVLVHHPLDDPDLLVSLVSSCVVPPLLSFLVSSQVSVCSNVVDHPVPDDPVVSVVSVVSVCCRNFVPKDFDDDPVCQFDFFDWDWADPCLVVVQVVVVVLQCVLQPPQFPDKDFFDQNLAPGFIHRQETEMETAGQDPVPCVRHQVSVVVVQWHWTMDGVQKTWTFHDDVDPGNYIYMYGHPVDPVVVLRVQLRVLLNVDVVLSVVLRVQLVVLSVVQRRGNRSSVSSCRVSSDVSVDDD

Sequence (249 aa):
MDADLRDRLVTVGLDPDRISDPAAAYRMLFSSFGQRATLLDRYQLEEHHRQIPIDKLTREERIELWLEVAALRYPDAEVIGSRTDAFEPIELVDYDPGWPAAFEEWRQALGFVLGDDARSIHHIGSTSVPGLAAKPVIDVLVCMGNVEDESTYVDEIESLGVPLRSREPGHRYFRPGKGEPRTVHIHTCQSGSDWERDHVAFRDLLRSDADAAWVYAELKKVLAATYRDDRLAYTEGKTAFILDALGPR

Mean predicted aligned error: 3.58 Å